Protein AF-A0A931KSZ6-F1 (afdb_monomer)

Sequence (292 aa):
MKKVFTLFIFFSLINKFSSAQSKMIMLLDGKESDLLGYSMEPSTGATKEIRLFGPLQNAILAFQSGLASAKTIPAISITTSDINTGTTTIKLLNVTVLDLKQYNSTYKNGIFEITSGGNMNTEVRCKYGNIEMANGASKTMSSSENIKGLATYEMKKNPSMKGATGRLILQLPADAEFSMNKVLASGDKKYIGHFFRGDNIGLFPGNYDVYIYGAIVSNVEIQKGMETRIKAGVLNLTDALLYRVYGPNGKTWVEMFKGPKKIGLPVGTYSISVNNGQTQDIAIKDGEETEF

Mean predicted aligned error: 14.62 Å

Secondary structure (DSSP, 8-state):
------------------SS--EEEEEETTEEEEESEEEEPPTTSS--EEEEEE--TTTHHHHHHHHHH-PPEEEEEEEEEETTTEEEEEEEEEEEEEEEEEEEEEEETTEEEE-TTSEEEEEEEEE-SEEEEEE-------TT---TT--SEEEEE-TT--SS-EEEEE---TTS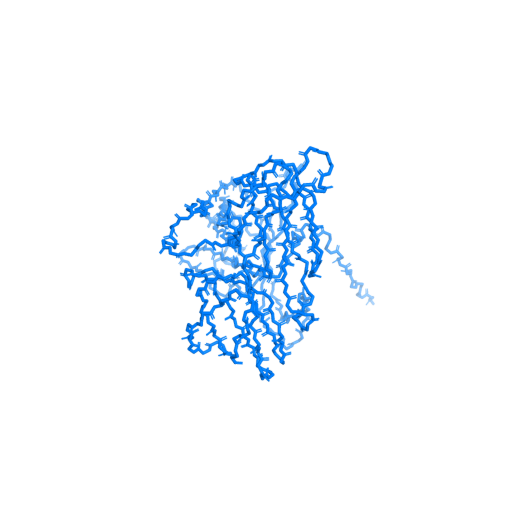PP--EEEEETTT--EEEEE-TT-EEEE-SEEEEEEETTEEEEEEEE-TTEEEEEPEEEEEE-SSSEEEEE-TTSSSEEEEEESSEEEEEESEEEEEEETT--EEEEEE-TT-EEE-

Nearest PDB structures (foldseek):
  8gra-assembly1_C  TM=7.110E-01  e=1.011E-04  Bacteroides fragilis
  8z7k-assembly2_B  TM=6.608E-01  e=2.682E-03  Burkholderia pseudomallei K96243
  8z7k-assembly1_A  TM=6.481E-01  e=3.314E-03  Burkholderia pseudomallei K96243
  3v4h-assembly1_B  TM=7.104E-01  e=1.457E-02  Yersinia pestis
  4hkh-assembly2_B  TM=5.897E-01  e=7.725E-03  Escherichia coli 042

Solvent-accessible surface area (backbone atoms only — not comparable to full-atom values): 16177 Å² total; per-residue (Å²): 135,84,84,79,81,81,79,77,79,78,86,61,88,68,68,78,81,54,94,67,80,60,51,34,40,33,40,40,95,91,32,66,23,53,38,78,46,70,51,66,56,70,80,89,52,96,58,50,38,38,36,41,33,23,50,37,74,68,42,42,65,60,50,53,50,20,45,77,67,67,39,63,43,68,55,40,38,36,37,38,36,33,96,87,70,22,36,40,35,42,34,36,27,49,28,32,45,74,47,77,47,76,48,29,30,42,80,55,96,92,42,80,42,82,40,96,85,33,52,72,30,33,43,37,35,30,37,41,72,46,78,47,78,43,72,44,73,46,71,66,70,68,76,65,83,68,74,83,83,65,80,53,51,49,77,43,82,36,90,84,58,82,76,73,34,8,33,45,36,45,64,62,67,93,78,38,53,89,42,82,22,41,36,21,39,46,93,74,65,44,78,72,50,70,48,46,78,68,40,69,47,80,37,66,57,47,49,25,29,38,32,37,67,63,38,73,48,69,65,44,68,36,43,62,36,24,37,28,36,45,34,18,12,32,42,34,33,71,50,78,51,45,37,39,38,21,32,73,78,68,71,49,75,29,51,75,47,68,34,60,43,36,38,51,36,59,44,42,48,30,31,38,22,53,75,84,52,72,71,46,79,45,68,38,41,67,78,37,78,36,82,89

Radius of gyration: 24.3 Å; Cα contacts (8 Å, |Δi|>4): 667; chains: 1; bounding box: 76×46×45 Å

pLDDT: mean 81.94, std 18.83, range [23.98, 97.81]

Structure (mmCIF, N/CA/C/O backbone):
data_AF-A0A931KSZ6-F1
#
_entry.id   AF-A0A931KSZ6-F1
#
loop_
_atom_site.group_PDB
_atom_site.id
_atom_site.type_symbol
_atom_site.label_atom_id
_atom_site.label_alt_id
_atom_site.label_comp_id
_atom_site.label_asym_id
_atom_site.label_entity_id
_atom_site.label_seq_id
_atom_site.pdbx_PDB_ins_code
_atom_site.Cartn_x
_atom_site.Cartn_y
_atom_site.Cartn_z
_atom_site.occupancy
_atom_site.B_iso_or_equiv
_atom_site.auth_seq_id
_atom_site.auth_comp_id
_atom_site.auth_asym_id
_atom_site.auth_atom_id
_atom_site.pdbx_PDB_model_num
ATOM 1 N N . MET A 1 1 ? 40.339 -30.814 -5.386 1.00 41.66 1 MET A N 1
ATOM 2 C CA . MET A 1 1 ? 39.860 -29.655 -4.596 1.00 41.66 1 MET A CA 1
ATOM 3 C C . MET A 1 1 ? 38.358 -29.503 -4.806 1.00 41.66 1 MET A C 1
ATOM 5 O O . MET A 1 1 ? 37.946 -29.147 -5.901 1.00 41.66 1 MET A O 1
ATOM 9 N N . LYS A 1 2 ? 37.531 -29.844 -3.809 1.00 30.02 2 LYS A N 1
ATOM 10 C CA . LYS A 1 2 ? 36.073 -29.645 -3.867 1.00 30.02 2 LYS A CA 1
ATOM 11 C C . LYS A 1 2 ? 35.776 -28.177 -3.539 1.00 30.02 2 LYS A C 1
ATOM 13 O O . LYS A 1 2 ? 36.034 -27.754 -2.418 1.00 30.02 2 LYS A O 1
ATOM 18 N N . LYS A 1 3 ? 35.268 -27.401 -4.504 1.00 30.00 3 LYS A N 1
ATOM 19 C CA . LYS A 1 3 ? 34.701 -26.071 -4.232 1.00 30.00 3 LYS A CA 1
ATOM 20 C C . LYS A 1 3 ? 33.376 -26.280 -3.502 1.00 30.00 3 LYS A C 1
ATOM 22 O O . LYS A 1 3 ? 32.391 -26.680 -4.113 1.00 30.00 3 LYS A O 1
ATOM 27 N N . VAL A 1 4 ? 33.381 -26.078 -2.190 1.00 23.98 4 VAL A N 1
ATOM 28 C CA . VAL A 1 4 ? 32.162 -26.035 -1.381 1.00 23.98 4 VAL A CA 1
ATOM 29 C C . VAL A 1 4 ? 31.465 -24.715 -1.703 1.00 23.98 4 VAL A C 1
ATOM 31 O O . VAL A 1 4 ? 31.967 -23.645 -1.371 1.00 23.98 4 VAL A O 1
ATOM 34 N N . PHE A 1 5 ? 30.344 -24.789 -2.418 1.00 26.62 5 PHE A N 1
ATOM 35 C CA . PHE A 1 5 ? 29.423 -23.668 -2.582 1.00 26.62 5 PHE A CA 1
ATOM 36 C C . PHE A 1 5 ? 28.654 -23.525 -1.265 1.00 26.62 5 PHE A C 1
ATOM 38 O O . PHE A 1 5 ? 27.691 -24.245 -1.012 1.00 26.62 5 PHE A O 1
ATOM 45 N N . THR A 1 6 ? 29.119 -22.639 -0.388 1.00 26.84 6 THR A N 1
ATOM 46 C CA . THR A 1 6 ? 28.372 -22.267 0.816 1.00 26.84 6 THR A CA 1
ATOM 47 C C . THR A 1 6 ? 27.186 -21.407 0.388 1.00 26.84 6 THR A C 1
ATOM 49 O O . THR A 1 6 ? 27.331 -20.217 0.114 1.00 26.84 6 THR A O 1
ATOM 52 N N . LEU A 1 7 ? 26.012 -22.030 0.293 1.00 25.45 7 LEU A N 1
ATOM 53 C CA . LEU A 1 7 ? 24.729 -21.358 0.120 1.00 25.45 7 LEU A CA 1
ATOM 54 C C . LEU A 1 7 ? 24.417 -20.589 1.413 1.00 25.45 7 LEU A C 1
ATOM 56 O O . LEU A 1 7 ? 23.977 -21.170 2.403 1.00 25.45 7 LEU A O 1
ATOM 60 N N . PHE A 1 8 ? 24.687 -19.284 1.428 1.00 30.66 8 PHE A N 1
ATOM 61 C CA . PHE A 1 8 ? 24.234 -18.412 2.508 1.00 30.66 8 PHE A CA 1
ATOM 62 C C . PHE A 1 8 ? 22.719 -18.236 2.387 1.00 30.66 8 PHE A C 1
ATOM 64 O O . PHE A 1 8 ? 22.234 -17.506 1.524 1.00 30.66 8 PHE A O 1
ATOM 71 N N . ILE A 1 9 ? 21.966 -18.908 3.258 1.00 27.08 9 ILE A N 1
ATOM 72 C CA . ILE A 1 9 ? 20.551 -18.609 3.473 1.00 27.08 9 ILE A CA 1
ATOM 73 C C . ILE A 1 9 ? 20.498 -17.244 4.166 1.00 27.08 9 ILE A C 1
ATOM 75 O O . ILE A 1 9 ? 20.777 -17.122 5.358 1.00 27.08 9 ILE A O 1
ATOM 79 N N . PHE A 1 10 ? 20.203 -16.199 3.393 1.00 33.56 10 PHE A N 1
ATOM 80 C CA . PHE A 1 10 ? 19.974 -14.844 3.886 1.00 33.56 10 PHE A CA 1
ATOM 81 C C . PHE A 1 10 ? 18.728 -14.834 4.787 1.00 33.56 10 PHE A C 1
ATOM 83 O O . PHE A 1 10 ? 17.608 -14.671 4.312 1.00 33.56 10 PHE A O 1
ATOM 90 N N . PHE A 1 11 ? 18.909 -14.947 6.104 1.00 25.98 11 PHE A N 1
ATOM 91 C CA . PHE A 1 11 ? 17.926 -14.428 7.057 1.00 25.98 11 PHE A CA 1
ATOM 92 C C . PHE A 1 11 ? 18.089 -12.909 7.111 1.00 25.98 11 PHE A C 1
ATOM 94 O O . PHE A 1 11 ? 18.722 -12.345 7.998 1.00 25.98 11 PHE A O 1
ATOM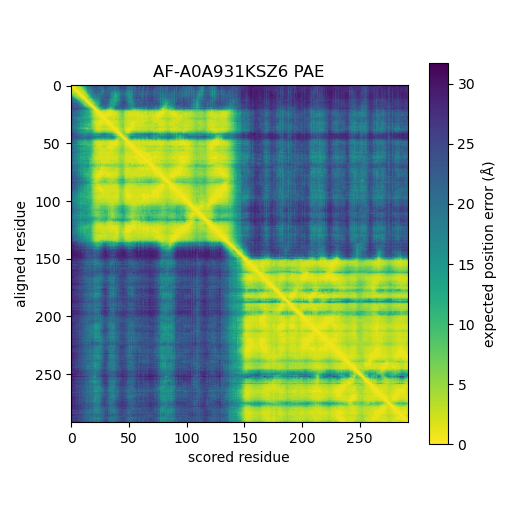 101 N N . SER A 1 12 ? 17.568 -12.242 6.090 1.00 31.34 12 SER A N 1
ATOM 102 C CA . SER A 1 12 ? 17.333 -10.807 6.149 1.00 31.34 12 SER A CA 1
ATOM 103 C C . SER A 1 12 ? 15.963 -10.585 6.780 1.00 31.34 12 SER A C 1
ATOM 105 O O . SER A 1 12 ? 15.025 -11.349 6.537 1.00 31.34 12 SER A O 1
ATOM 107 N N . LEU A 1 13 ? 15.811 -9.497 7.538 1.00 33.31 13 LEU A N 1
ATOM 108 C CA . LEU A 1 13 ? 14.542 -8.780 7.512 1.00 33.31 13 LEU A CA 1
ATOM 109 C C . LEU A 1 13 ? 14.322 -8.328 6.056 1.00 33.31 13 LEU A C 1
ATOM 111 O O . LEU A 1 13 ? 14.532 -7.170 5.711 1.00 33.31 13 LEU A O 1
ATOM 115 N N . ILE A 1 14 ? 13.909 -9.246 5.180 1.00 41.38 14 ILE A N 1
ATOM 116 C CA . ILE A 1 14 ? 13.038 -8.883 4.076 1.00 41.38 14 ILE A CA 1
ATOM 117 C C . ILE A 1 14 ? 11.774 -8.455 4.801 1.00 41.38 14 ILE A C 1
ATOM 119 O O . ILE A 1 14 ? 10.954 -9.286 5.199 1.00 41.38 14 ILE A O 1
ATOM 123 N N . ASN A 1 15 ? 11.660 -7.152 5.074 1.00 38.59 15 ASN A N 1
ATOM 124 C CA . ASN A 1 15 ? 10.357 -6.569 5.336 1.00 38.59 15 ASN A CA 1
ATOM 125 C C . ASN A 1 15 ? 9.446 -7.139 4.261 1.00 38.59 15 ASN A C 1
ATOM 127 O O . ASN A 1 15 ? 9.776 -7.037 3.080 1.00 38.59 15 ASN A O 1
ATOM 131 N N . LYS A 1 16 ? 8.399 -7.851 4.695 1.00 37.34 16 LYS A N 1
ATOM 132 C CA . LYS A 1 16 ? 7.427 -8.501 3.822 1.00 37.34 16 LYS A CA 1
ATOM 133 C C . LYS A 1 16 ? 7.138 -7.542 2.676 1.00 37.34 16 LYS A C 1
ATOM 135 O O . LYS A 1 16 ? 6.504 -6.514 2.908 1.00 37.34 16 LYS A O 1
ATOM 140 N N . PHE A 1 17 ? 7.635 -7.859 1.480 1.00 41.22 17 PHE A N 1
ATOM 141 C CA . PHE A 1 17 ? 7.227 -7.172 0.269 1.00 41.22 17 PHE A CA 1
ATOM 142 C C . PHE A 1 17 ? 5.747 -7.502 0.115 1.00 41.22 17 PHE A C 1
ATOM 144 O O . PHE A 1 17 ? 5.358 -8.558 -0.379 1.00 41.22 17 PHE A O 1
ATOM 151 N N . SER A 1 18 ? 4.922 -6.626 0.678 1.00 39.09 18 SER A N 1
ATOM 152 C CA . SER A 1 18 ? 3.537 -6.466 0.291 1.00 39.09 18 SER A CA 1
ATOM 153 C C . SER A 1 18 ? 3.521 -6.310 -1.228 1.00 39.09 18 SER A C 1
ATOM 155 O O . SER A 1 18 ? 4.410 -5.683 -1.798 1.00 39.09 18 SER A O 1
ATOM 157 N N . SER A 1 19 ? 2.523 -6.871 -1.898 1.00 44.56 19 SER A N 1
ATOM 158 C CA . SER A 1 19 ? 2.315 -6.749 -3.347 1.00 44.56 19 SER A CA 1
ATOM 159 C C . SER A 1 19 ? 2.195 -5.298 -3.851 1.00 44.56 19 SER A C 1
ATOM 161 O O . SER A 1 19 ? 2.148 -5.078 -5.059 1.00 44.56 19 SER A O 1
ATOM 163 N N . ALA A 1 20 ? 2.185 -4.302 -2.960 1.00 47.94 20 ALA A N 1
ATOM 164 C CA . ALA A 1 20 ? 2.423 -2.907 -3.297 1.00 47.94 20 ALA A CA 1
ATOM 165 C C . ALA A 1 20 ? 3.919 -2.686 -3.595 1.00 47.94 20 ALA A C 1
ATOM 167 O O . ALA A 1 20 ? 4.748 -2.725 -2.690 1.00 47.94 20 ALA A O 1
ATOM 168 N N . GLN A 1 21 ? 4.271 -2.467 -4.868 1.00 54.53 21 GLN A N 1
ATOM 169 C CA . GLN A 1 21 ? 5.656 -2.244 -5.302 1.00 54.53 21 GLN A CA 1
ATOM 170 C C . GLN A 1 21 ? 6.286 -1.044 -4.580 1.00 54.53 21 GLN A C 1
ATOM 172 O O . GLN A 1 21 ? 6.075 0.107 -4.963 1.00 54.53 21 GLN A O 1
ATOM 177 N N . SER A 1 22 ? 7.101 -1.307 -3.561 1.00 69.50 22 SER A N 1
ATOM 178 C CA . SER A 1 22 ? 7.978 -0.291 -2.991 1.00 69.50 22 SER A CA 1
ATOM 179 C C . SER A 1 22 ? 9.086 0.021 -4.005 1.00 69.50 22 SER A C 1
ATOM 181 O O . SER A 1 22 ? 9.864 -0.866 -4.362 1.00 69.50 22 SER A O 1
ATOM 183 N N . LYS A 1 23 ? 9.175 1.267 -4.490 1.00 85.25 23 LYS A N 1
ATOM 184 C CA . LYS A 1 23 ? 10.310 1.704 -5.324 1.00 85.25 23 LYS A CA 1
ATOM 185 C C . LYS A 1 23 ? 11.457 2.113 -4.406 1.00 85.25 23 LYS A C 1
ATOM 187 O O . LYS A 1 23 ? 11.247 2.897 -3.479 1.00 85.25 23 LYS A O 1
ATOM 192 N N . MET A 1 24 ? 12.661 1.611 -4.667 1.00 89.62 24 MET A N 1
ATOM 193 C CA . MET A 1 24 ? 13.873 2.029 -3.965 1.00 89.62 24 MET A CA 1
ATOM 194 C C . MET A 1 24 ? 14.837 2.683 -4.946 1.00 89.62 24 MET A C 1
ATOM 196 O O . MET A 1 24 ? 15.187 2.091 -5.964 1.00 89.62 24 MET A O 1
ATOM 200 N N . ILE A 1 25 ? 15.249 3.908 -4.637 1.00 92.38 25 ILE A N 1
ATOM 201 C CA . ILE A 1 25 ? 16.171 4.697 -5.455 1.00 92.38 25 ILE A CA 1
ATOM 202 C C . ILE A 1 25 ? 17.376 5.046 -4.597 1.00 92.38 25 ILE A C 1
ATOM 204 O O . ILE A 1 25 ? 17.231 5.477 -3.454 1.00 92.38 25 ILE A O 1
ATOM 208 N N . MET A 1 26 ? 18.566 4.879 -5.154 1.00 95.44 26 MET A N 1
ATOM 209 C CA . MET A 1 26 ? 19.804 5.379 -4.584 1.00 95.44 26 MET A CA 1
ATOM 210 C C . MET A 1 26 ? 20.267 6.614 -5.351 1.00 95.44 26 MET A C 1
ATOM 212 O O . MET A 1 26 ? 20.336 6.583 -6.576 1.00 95.44 26 MET A O 1
ATOM 216 N N . LEU A 1 27 ? 20.649 7.663 -4.630 1.00 94.69 27 LEU A N 1
ATOM 217 C CA . LEU A 1 27 ? 21.295 8.856 -5.158 1.00 94.69 27 LEU A CA 1
ATOM 218 C C . LEU A 1 27 ? 22.744 8.918 -4.657 1.00 94.69 27 LEU A C 1
ATOM 220 O O . LEU A 1 27 ? 22.994 8.954 -3.446 1.00 94.69 27 LEU A O 1
ATOM 224 N N . LEU A 1 28 ? 23.687 8.954 -5.598 1.00 94.50 28 LEU A N 1
ATOM 225 C CA . LEU A 1 28 ? 25.122 9.100 -5.350 1.00 94.50 28 LEU A CA 1
ATOM 226 C C . LEU A 1 28 ? 25.703 10.119 -6.333 1.00 94.50 28 LEU A C 1
ATOM 228 O O . LEU A 1 28 ? 25.585 9.939 -7.541 1.00 94.50 28 LEU A O 1
ATOM 232 N N . ASP A 1 29 ? 26.307 11.194 -5.820 1.00 92.12 29 ASP A N 1
ATOM 233 C CA . ASP A 1 29 ? 26.900 12.279 -6.620 1.00 92.12 29 ASP A CA 1
ATOM 234 C C . ASP A 1 29 ? 25.948 12.830 -7.701 1.00 92.12 29 ASP A C 1
ATOM 236 O O . ASP A 1 29 ? 26.329 13.074 -8.845 1.00 92.12 29 ASP A O 1
ATOM 240 N N . GLY A 1 30 ? 24.667 12.978 -7.343 1.00 89.56 30 GLY A N 1
ATOM 241 C CA . GLY A 1 30 ? 23.619 13.453 -8.252 1.00 89.56 30 GLY A CA 1
ATOM 242 C C . GLY A 1 30 ? 23.132 12.420 -9.275 1.00 89.56 30 GLY A C 1
ATOM 243 O O . GLY A 1 30 ? 22.280 12.745 -10.096 1.00 89.56 30 GLY A O 1
ATOM 244 N N . LYS A 1 31 ? 23.640 11.182 -9.239 1.00 90.56 31 LYS A N 1
ATOM 245 C CA . LYS A 1 31 ? 23.226 10.094 -10.132 1.00 90.56 31 LYS A CA 1
ATOM 246 C C . LYS A 1 31 ? 22.269 9.144 -9.427 1.00 90.56 31 LYS A C 1
ATOM 248 O O . LYS A 1 31 ? 22.593 8.598 -8.372 1.00 90.56 31 LYS A O 1
ATOM 253 N N . GLU A 1 32 ? 21.112 8.924 -10.039 1.00 94.19 32 GLU A N 1
ATOM 254 C CA . GLU A 1 32 ? 20.113 7.972 -9.556 1.00 94.19 32 GLU A CA 1
ATOM 255 C C . GLU A 1 32 ? 20.401 6.556 -10.066 1.00 94.19 32 GLU A C 1
ATOM 257 O O . GLU A 1 32 ? 20.789 6.358 -11.219 1.00 94.19 32 GLU A O 1
ATOM 262 N N . SER A 1 33 ? 20.220 5.555 -9.210 1.00 92.44 33 SER A N 1
ATOM 263 C CA . SER A 1 33 ? 20.225 4.132 -9.567 1.00 92.44 33 SER A CA 1
ATOM 264 C C . SER A 1 33 ? 19.066 3.427 -8.875 1.00 92.44 33 SER A C 1
ATOM 266 O O . SER A 1 33 ? 18.798 3.693 -7.701 1.00 92.44 33 SER A O 1
ATOM 268 N N . ASP A 1 34 ? 18.404 2.510 -9.574 1.00 90.12 34 ASP A N 1
ATOM 269 C CA . ASP A 1 34 ? 17.383 1.677 -8.947 1.00 90.12 34 ASP A CA 1
ATOM 270 C C . ASP A 1 34 ? 18.040 0.669 -7.991 1.00 90.12 34 ASP A C 1
ATOM 272 O O . ASP A 1 34 ? 19.102 0.099 -8.266 1.00 90.12 34 ASP A O 1
ATOM 276 N N . LEU A 1 35 ? 17.385 0.434 -6.856 1.00 90.94 35 LEU A N 1
ATOM 277 C CA . LEU A 1 35 ? 17.750 -0.605 -5.902 1.00 90.94 35 LEU A CA 1
ATOM 278 C C . LEU A 1 35 ? 16.692 -1.703 -5.903 1.00 90.94 35 LEU A C 1
ATOM 280 O O . LEU A 1 35 ? 15.491 -1.446 -5.847 1.00 90.94 35 LEU A O 1
ATOM 284 N N . LEU A 1 36 ? 17.160 -2.945 -5.894 1.00 86.06 36 LEU A N 1
ATOM 285 C CA . LEU A 1 36 ? 16.333 -4.116 -5.613 1.00 86.06 36 LEU A CA 1
ATOM 286 C C . LEU A 1 36 ? 16.204 -4.346 -4.105 1.00 86.06 36 LEU A C 1
ATOM 288 O O . LEU A 1 36 ? 15.209 -4.901 -3.646 1.00 86.06 36 LEU A O 1
ATOM 292 N N . GLY A 1 37 ? 17.192 -3.900 -3.325 1.00 87.06 37 GLY A N 1
ATOM 293 C CA . GLY A 1 37 ? 17.142 -3.963 -1.873 1.00 87.06 37 GLY A CA 1
ATOM 294 C C . GLY A 1 37 ? 18.422 -3.511 -1.195 1.00 87.06 37 GLY A C 1
ATOM 295 O O . GLY A 1 37 ? 19.428 -3.194 -1.833 1.00 87.06 37 GLY A O 1
ATOM 296 N N . TYR A 1 38 ? 18.373 -3.506 0.131 1.00 90.38 38 TYR A N 1
ATOM 297 C CA . TYR A 1 38 ? 19.535 -3.326 0.983 1.00 90.38 38 TYR A CA 1
ATOM 298 C C . TYR A 1 38 ? 19.397 -4.176 2.249 1.00 90.38 38 TYR A C 1
ATOM 300 O O . TYR A 1 38 ? 18.292 -4.518 2.667 1.00 90.38 38 TYR A O 1
ATOM 308 N N . SER A 1 39 ? 20.521 -4.500 2.882 1.00 88.12 39 SER A N 1
ATOM 309 C CA . SER A 1 39 ? 20.548 -5.129 4.205 1.00 88.12 39 SER A CA 1
ATOM 310 C C . SER A 1 39 ? 21.552 -4.409 5.091 1.00 88.12 39 SER A C 1
ATOM 312 O O . SER A 1 39 ? 22.701 -4.240 4.685 1.00 88.12 39 SER A O 1
ATOM 314 N N . MET A 1 40 ? 21.141 -4.009 6.290 1.00 86.44 40 MET A N 1
ATOM 315 C CA . MET A 1 40 ? 22.029 -3.426 7.299 1.00 86.44 40 MET A CA 1
ATOM 316 C C . MET A 1 40 ? 22.324 -4.466 8.377 1.00 86.44 40 MET A C 1
ATOM 318 O O . MET A 1 40 ? 21.427 -5.226 8.751 1.00 86.44 40 MET A O 1
ATOM 322 N N . GLU A 1 41 ? 23.556 -4.503 8.883 1.00 83.88 41 GLU A N 1
ATOM 323 C CA . GLU A 1 41 ? 23.846 -5.293 10.082 1.00 83.88 41 GLU A CA 1
ATOM 324 C C . GLU A 1 41 ? 23.136 -4.673 11.304 1.00 83.88 41 GLU A C 1
ATOM 326 O O . GLU A 1 41 ? 23.083 -3.443 11.421 1.00 83.88 41 GLU A O 1
ATOM 331 N N . PRO A 1 42 ? 22.563 -5.484 12.217 1.00 66.12 42 PRO A N 1
ATOM 332 C CA . PRO A 1 42 ? 21.935 -4.975 13.431 1.00 66.12 42 PRO A CA 1
ATOM 333 C C . PRO A 1 42 ? 22.927 -4.139 14.245 1.00 66.12 42 PRO A C 1
ATOM 335 O O . PRO A 1 42 ? 24.041 -4.573 14.532 1.00 66.12 42 PRO A O 1
ATOM 338 N N . SER A 1 43 ? 22.500 -2.950 14.665 1.00 57.53 43 SER A N 1
ATOM 339 C CA . SER A 1 43 ? 23.321 -1.926 15.328 1.00 57.53 43 SER A CA 1
ATOM 340 C C . SER A 1 43 ? 23.837 -2.297 16.728 1.00 57.53 43 SER A C 1
ATOM 342 O O . SER A 1 43 ? 24.287 -1.423 17.465 1.00 57.53 43 SER A O 1
ATOM 344 N N . THR A 1 44 ? 23.748 -3.564 17.134 1.00 59.31 44 THR A N 1
ATOM 345 C CA . THR A 1 44 ? 24.265 -4.064 18.415 1.00 59.31 44 THR A CA 1
ATOM 346 C C . THR A 1 44 ? 25.776 -4.320 18.385 1.00 59.31 44 THR A C 1
ATOM 348 O O . THR A 1 44 ? 26.352 -4.633 19.423 1.00 59.31 44 THR A O 1
ATOM 351 N N . GLY A 1 45 ? 26.427 -4.195 17.220 1.00 55.34 45 GLY A N 1
ATOM 352 C CA . GLY A 1 45 ? 27.875 -4.339 17.043 1.00 55.34 45 GLY A CA 1
ATOM 353 C C . GLY A 1 45 ? 28.588 -3.038 16.648 1.00 55.34 45 GLY A C 1
ATOM 354 O O . GLY A 1 45 ? 27.980 -2.083 16.174 1.00 55.34 45 GLY A O 1
ATOM 355 N N . ALA A 1 46 ? 29.917 -3.016 16.807 1.00 57.06 46 ALA A N 1
ATOM 356 C CA . ALA A 1 46 ? 30.787 -1.909 16.385 1.00 57.06 46 ALA A CA 1
ATOM 357 C C . ALA A 1 46 ? 30.869 -1.727 14.849 1.00 57.06 46 ALA A C 1
ATOM 359 O O . ALA A 1 46 ? 31.455 -0.752 14.365 1.00 57.06 46 ALA A O 1
ATOM 360 N N . THR A 1 47 ? 30.307 -2.655 14.068 1.00 63.94 47 THR A N 1
ATOM 361 C CA . THR A 1 47 ? 30.339 -2.652 12.603 1.00 63.94 47 THR A CA 1
ATOM 362 C C . THR A 1 47 ? 29.082 -1.997 12.030 1.00 63.94 47 THR A C 1
ATOM 364 O O . THR A 1 47 ? 27.992 -2.553 12.015 1.00 63.94 47 THR A O 1
ATOM 367 N N . LYS A 1 48 ? 29.240 -0.760 11.549 1.00 88.06 48 LYS A N 1
ATOM 368 C CA . LYS A 1 48 ? 28.220 -0.027 10.788 1.00 88.06 48 LYS A CA 1
ATOM 369 C C . LYS A 1 48 ? 28.318 -0.411 9.316 1.00 88.06 48 LYS A C 1
ATOM 371 O O . LYS A 1 48 ? 28.998 0.276 8.551 1.00 88.06 48 LYS A O 1
ATOM 376 N N . GLU A 1 49 ? 27.703 -1.528 8.942 1.00 93.06 49 GLU A N 1
ATOM 377 C CA . GLU A 1 49 ? 27.763 -2.059 7.579 1.00 93.06 49 GLU A CA 1
ATOM 378 C C . GLU A 1 49 ? 26.399 -2.136 6.895 1.00 93.06 49 GLU A C 1
ATOM 380 O O . GLU A 1 49 ? 25.371 -2.428 7.510 1.00 93.06 49 GLU A O 1
ATOM 385 N N . ILE A 1 50 ? 26.412 -1.892 5.586 1.00 93.06 50 ILE A N 1
ATOM 386 C CA . ILE A 1 50 ? 25.258 -2.034 4.705 1.00 93.06 50 ILE A CA 1
ATOM 387 C C . ILE A 1 50 ? 25.669 -2.740 3.418 1.00 93.06 50 ILE A C 1
ATOM 389 O O . ILE A 1 50 ? 26.767 -2.541 2.896 1.00 93.06 50 ILE A O 1
ATOM 393 N N . ARG A 1 51 ? 24.764 -3.558 2.893 1.00 94.00 51 ARG A N 1
ATOM 394 C CA . ARG A 1 51 ? 24.850 -4.126 1.551 1.00 94.00 51 ARG A CA 1
ATOM 395 C C . ARG A 1 51 ? 23.752 -3.539 0.688 1.00 94.00 51 ARG A C 1
ATOM 397 O O . ARG A 1 51 ? 22.605 -3.494 1.129 1.00 94.00 51 ARG A O 1
ATOM 404 N N . LEU A 1 52 ? 24.110 -3.101 -0.509 1.00 92.50 52 LEU A N 1
ATOM 405 C CA . LEU A 1 52 ? 23.212 -2.535 -1.511 1.00 92.50 52 LEU A CA 1
ATOM 406 C C . LEU A 1 52 ? 23.138 -3.488 -2.696 1.00 92.50 52 LEU A C 1
ATOM 408 O O . LEU A 1 52 ? 24.176 -3.981 -3.139 1.00 92.50 52 LEU A O 1
ATOM 412 N N . PHE A 1 53 ? 21.935 -3.722 -3.213 1.00 91.12 53 PHE A N 1
ATOM 413 C CA . PHE A 1 53 ? 21.692 -4.660 -4.302 1.00 91.12 53 PHE A CA 1
ATOM 414 C C . PHE A 1 53 ? 20.863 -3.993 -5.389 1.00 91.12 53 PHE A C 1
ATOM 416 O O . PHE A 1 53 ? 19.781 -3.472 -5.111 1.00 91.12 53 PHE A O 1
ATOM 423 N N . GLY A 1 54 ? 21.327 -4.054 -6.635 1.00 89.94 54 GLY A N 1
ATOM 424 C CA . GLY A 1 54 ? 20.505 -3.665 -7.775 1.00 89.94 54 GLY A CA 1
ATOM 425 C C . GLY A 1 54 ? 21.275 -3.332 -9.048 1.00 89.94 54 GLY A C 1
ATOM 426 O O . GLY A 1 54 ? 22.497 -3.521 -9.117 1.00 89.94 54 GLY A O 1
ATOM 427 N N . PRO A 1 55 ? 20.560 -2.825 -10.062 1.00 87.69 55 PRO A N 1
ATOM 428 C CA . PRO A 1 55 ? 21.144 -2.291 -11.283 1.00 87.69 55 PRO A CA 1
ATOM 429 C C . PRO A 1 55 ? 21.789 -0.925 -10.980 1.00 87.69 55 PRO A C 1
ATOM 431 O O . PRO A 1 55 ? 21.210 0.143 -11.153 1.00 87.69 55 PRO A O 1
ATOM 434 N N . LEU A 1 56 ? 23.023 -0.971 -10.472 1.00 90.06 56 LEU A N 1
ATOM 435 C CA . LEU A 1 56 ? 23.782 0.199 -10.019 1.00 90.06 56 LEU A CA 1
ATOM 436 C C . LEU A 1 56 ? 24.637 0.835 -11.129 1.00 90.06 56 LEU A C 1
ATOM 438 O O . LEU A 1 56 ? 25.711 1.366 -10.845 1.00 90.06 56 LEU A O 1
ATOM 442 N N . GLN A 1 57 ? 24.223 0.763 -12.400 1.00 88.00 57 GLN A N 1
ATOM 443 C CA . GLN A 1 57 ? 25.084 1.151 -13.530 1.00 88.00 57 GLN A CA 1
ATOM 444 C C . GLN A 1 57 ? 25.499 2.626 -13.470 1.00 88.00 57 GLN A C 1
ATOM 446 O O . GLN A 1 57 ? 26.644 2.954 -13.768 1.00 88.00 57 GLN A O 1
ATOM 451 N N . ASN A 1 58 ? 24.614 3.513 -13.012 1.00 89.56 58 ASN A N 1
ATOM 452 C CA . ASN A 1 58 ? 24.921 4.943 -12.929 1.00 89.56 58 ASN A CA 1
ATOM 453 C C . ASN A 1 58 ? 25.889 5.276 -11.779 1.00 89.56 58 ASN A C 1
ATOM 455 O O . ASN A 1 58 ? 26.617 6.268 -11.849 1.00 89.56 58 ASN A O 1
ATOM 459 N N . ALA A 1 59 ? 25.931 4.434 -10.745 1.00 92.44 59 ALA A N 1
ATOM 460 C CA . ALA A 1 59 ? 26.761 4.603 -9.555 1.00 92.44 59 ALA A CA 1
ATOM 461 C C . ALA A 1 59 ? 28.041 3.744 -9.555 1.00 92.44 59 ALA A C 1
ATOM 463 O O . ALA A 1 59 ? 28.913 3.939 -8.707 1.00 92.44 59 ALA A O 1
ATOM 464 N N . ILE A 1 60 ? 28.185 2.806 -10.500 1.00 93.62 60 ILE A N 1
ATOM 465 C CA . ILE A 1 60 ? 29.229 1.772 -10.455 1.00 93.62 60 ILE A CA 1
ATOM 466 C C . ILE A 1 60 ? 30.647 2.349 -10.433 1.00 93.62 60 ILE A C 1
ATOM 468 O O . ILE A 1 60 ? 31.479 1.900 -9.649 1.00 93.62 60 ILE A O 1
ATOM 472 N N . LEU A 1 61 ? 30.907 3.388 -11.232 1.00 93.62 61 LEU A N 1
ATOM 473 C CA . LEU A 1 61 ? 32.223 4.024 -11.321 1.00 93.62 61 LEU A CA 1
ATOM 474 C C . LEU A 1 61 ? 32.624 4.691 -10.000 1.00 93.62 61 LEU A C 1
ATOM 476 O O . LEU A 1 61 ? 33.787 4.628 -9.606 1.00 93.62 61 LEU A O 1
ATOM 480 N N . ALA A 1 62 ? 31.665 5.294 -9.291 1.00 93.94 62 ALA A N 1
ATOM 481 C CA . ALA A 1 62 ? 31.920 5.911 -7.993 1.00 93.94 62 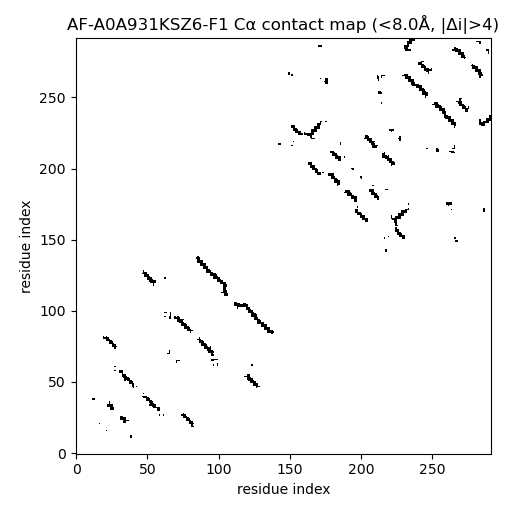ALA A CA 1
ATOM 482 C C . ALA A 1 62 ? 32.277 4.848 -6.943 1.00 93.94 62 ALA A C 1
ATOM 484 O O . ALA A 1 62 ? 33.237 5.023 -6.191 1.00 93.94 62 ALA A O 1
ATOM 485 N N . PHE A 1 63 ? 31.583 3.704 -6.945 1.00 95.94 63 PHE A N 1
ATOM 486 C CA . PHE A 1 63 ? 31.919 2.596 -6.051 1.00 95.94 63 PHE A CA 1
ATOM 487 C C . PHE A 1 63 ? 33.263 1.941 -6.379 1.00 95.94 63 PHE A C 1
ATOM 489 O O . PHE A 1 63 ? 34.045 1.687 -5.466 1.00 95.94 63 PHE A O 1
ATOM 496 N N . GLN A 1 64 ? 33.564 1.711 -7.659 1.00 95.69 64 GLN A N 1
ATOM 497 C CA . GLN A 1 64 ? 34.864 1.187 -8.093 1.00 95.69 64 GLN A CA 1
ATOM 498 C C . GLN A 1 64 ? 36.004 2.131 -7.699 1.00 95.69 64 GLN A C 1
ATOM 500 O O . GLN A 1 64 ? 37.014 1.685 -7.157 1.00 95.69 64 GLN A O 1
ATOM 505 N N . SER A 1 65 ? 35.819 3.440 -7.899 1.00 94.44 65 SER A N 1
ATOM 506 C CA . SER A 1 65 ? 36.781 4.456 -7.467 1.00 94.44 65 SER A CA 1
ATOM 507 C C . SER A 1 65 ? 36.955 4.459 -5.947 1.00 94.44 65 SER A C 1
ATOM 509 O O . SER A 1 65 ? 38.087 4.519 -5.466 1.00 94.44 65 SER A O 1
ATOM 511 N N . GLY A 1 66 ? 35.861 4.393 -5.181 1.00 94.00 66 GLY A N 1
ATOM 512 C CA . GLY A 1 66 ? 35.901 4.337 -3.717 1.00 94.00 66 GLY A CA 1
ATOM 513 C C . GLY A 1 66 ? 36.630 3.095 -3.198 1.00 94.00 66 GLY A C 1
ATOM 514 O O . GLY A 1 66 ? 37.454 3.206 -2.293 1.00 94.00 66 GLY A O 1
ATOM 515 N N . LEU A 1 67 ? 36.398 1.938 -3.825 1.00 95.69 67 LEU A N 1
ATOM 516 C CA . LEU A 1 67 ? 37.071 0.683 -3.490 1.00 95.69 67 LEU A CA 1
ATOM 517 C C . LEU A 1 67 ? 38.573 0.736 -3.810 1.00 95.69 67 LEU A C 1
ATOM 519 O O . LEU A 1 67 ? 39.390 0.386 -2.965 1.00 95.69 67 LEU A O 1
ATOM 523 N N . ALA A 1 68 ? 38.944 1.208 -5.004 1.00 95.38 68 ALA A N 1
ATOM 524 C CA . ALA A 1 68 ? 40.338 1.240 -5.451 1.00 95.38 68 ALA A CA 1
ATOM 525 C C . ALA A 1 68 ? 41.203 2.246 -4.674 1.00 95.38 68 ALA A C 1
ATOM 527 O O . ALA A 1 68 ? 42.386 2.007 -4.453 1.00 95.38 68 ALA A O 1
ATOM 528 N N . SER A 1 69 ? 40.621 3.378 -4.269 1.00 92.75 69 SER A N 1
ATOM 529 C CA . SER A 1 69 ? 41.347 4.454 -3.579 1.00 92.75 69 SER A CA 1
ATOM 530 C C . SER A 1 69 ? 41.238 4.407 -2.054 1.00 92.75 69 SER A C 1
ATOM 532 O O . SER A 1 69 ? 41.854 5.234 -1.385 1.00 92.75 69 SER A O 1
ATOM 534 N N . ALA A 1 70 ? 40.411 3.508 -1.504 1.00 91.25 70 ALA A N 1
ATOM 535 C CA . ALA A 1 70 ? 39.971 3.528 -0.105 1.00 91.25 70 ALA A CA 1
ATOM 536 C C . ALA A 1 70 ? 39.411 4.896 0.354 1.00 91.25 70 ALA A C 1
ATOM 538 O O . ALA A 1 70 ? 39.317 5.176 1.553 1.00 91.25 70 ALA A O 1
ATOM 539 N N . LYS A 1 71 ? 39.032 5.766 -0.592 1.00 93.00 71 LYS A N 1
ATOM 540 C CA . LYS A 1 71 ? 38.486 7.090 -0.311 1.00 93.00 71 LYS A CA 1
ATOM 541 C C . LYS A 1 71 ? 37.054 6.952 0.183 1.00 93.00 71 LYS A C 1
ATOM 543 O O . LYS A 1 71 ? 36.258 6.184 -0.356 1.00 93.00 71 LYS A O 1
ATOM 548 N N . THR A 1 72 ? 36.715 7.744 1.191 1.00 95.19 72 THR A N 1
ATOM 549 C CA . THR A 1 72 ? 35.341 7.848 1.670 1.00 95.19 72 THR A CA 1
ATOM 550 C C . THR A 1 72 ? 34.468 8.569 0.644 1.00 95.19 72 THR A C 1
ATOM 552 O O . THR A 1 72 ? 34.799 9.647 0.147 1.00 95.19 72 THR A O 1
ATOM 555 N N . ILE A 1 73 ? 33.323 7.969 0.340 1.00 95.69 73 ILE A N 1
ATOM 556 C CA . ILE A 1 73 ? 32.217 8.606 -0.364 1.00 95.69 73 ILE A CA 1
ATOM 557 C C . ILE A 1 73 ? 31.495 9.497 0.658 1.00 95.69 73 ILE A C 1
ATOM 559 O O . ILE A 1 73 ? 31.074 8.987 1.704 1.00 95.69 73 ILE A O 1
ATOM 563 N N . PRO A 1 74 ? 31.347 10.812 0.408 1.00 95.75 74 PRO A N 1
ATOM 564 C CA . PRO A 1 74 ? 30.806 11.731 1.407 1.00 95.75 74 PRO A CA 1
ATOM 565 C C . PRO A 1 74 ? 29.403 11.347 1.874 1.00 95.75 74 PRO A C 1
ATOM 567 O O . PRO A 1 74 ? 29.144 11.325 3.079 1.00 95.75 74 PRO A O 1
ATOM 570 N N . ALA A 1 75 ? 28.517 11.010 0.931 1.00 96.19 75 ALA A N 1
ATOM 571 C CA . ALA A 1 75 ? 27.157 10.602 1.234 1.00 96.19 75 ALA A CA 1
ATOM 572 C C . ALA A 1 75 ? 26.560 9.664 0.176 1.00 96.19 75 ALA A C 1
ATOM 574 O O . ALA A 1 75 ? 26.823 9.810 -1.015 1.00 96.19 75 ALA A O 1
ATOM 575 N N . ILE A 1 76 ? 25.691 8.757 0.622 1.00 95.81 76 ILE A N 1
ATOM 576 C CA . ILE A 1 76 ? 24.771 7.981 -0.221 1.00 95.81 76 ILE A CA 1
ATOM 577 C C . ILE A 1 76 ? 23.370 8.193 0.341 1.00 95.81 76 ILE A C 1
ATOM 579 O O . ILE A 1 76 ? 23.175 8.033 1.545 1.00 95.81 76 ILE A O 1
ATOM 583 N N . SER A 1 77 ? 22.401 8.538 -0.505 1.00 94.88 77 SER A N 1
ATOM 584 C CA . SER A 1 77 ? 20.995 8.628 -0.090 1.00 94.88 77 SER A CA 1
ATOM 585 C C . SER A 1 77 ? 20.196 7.493 -0.711 1.00 94.88 77 SER A C 1
ATOM 587 O O . SER A 1 77 ? 20.305 7.246 -1.905 1.00 94.88 77 SER A O 1
ATOM 589 N N . ILE A 1 78 ? 19.402 6.803 0.095 1.00 94.12 78 ILE A N 1
ATOM 590 C CA . ILE A 1 78 ? 18.516 5.720 -0.319 1.00 94.12 78 ILE A CA 1
ATOM 591 C C . ILE A 1 78 ? 17.105 6.156 0.030 1.00 94.12 78 ILE A C 1
ATOM 593 O O . ILE A 1 78 ? 16.790 6.327 1.204 1.00 94.12 78 ILE A O 1
ATOM 597 N N . THR A 1 79 ? 16.257 6.323 -0.972 1.00 91.81 79 THR A N 1
ATOM 598 C CA . THR A 1 79 ? 14.849 6.647 -0.776 1.00 91.81 79 THR A CA 1
ATOM 599 C C . THR A 1 79 ? 14.016 5.417 -1.076 1.00 91.81 79 THR A C 1
ATOM 601 O O . THR A 1 79 ? 13.990 4.925 -2.205 1.00 91.81 79 THR A O 1
ATOM 604 N N . THR A 1 80 ? 13.322 4.925 -0.057 1.00 88.50 80 THR A N 1
ATOM 605 C CA . THR A 1 80 ? 12.265 3.931 -0.204 1.00 88.50 80 THR A CA 1
ATOM 606 C C . THR A 1 80 ? 10.935 4.667 -0.287 1.00 88.50 80 THR A C 1
ATOM 608 O O . THR A 1 80 ? 10.673 5.598 0.473 1.00 88.50 80 THR A O 1
ATOM 611 N N . SER A 1 81 ? 10.105 4.299 -1.255 1.00 82.94 81 SER A N 1
ATOM 612 C CA . SER A 1 81 ? 8.757 4.841 -1.408 1.00 82.94 81 SER A CA 1
ATOM 613 C C . SER A 1 81 ? 7.769 3.700 -1.287 1.00 82.94 81 SER A C 1
ATOM 615 O O . SER A 1 81 ? 7.778 2.795 -2.120 1.00 82.94 81 SER A O 1
ATOM 617 N N . ASP A 1 82 ? 6.927 3.751 -0.264 1.00 79.50 82 ASP A N 1
ATOM 618 C CA . ASP A 1 82 ? 5.803 2.841 -0.087 1.00 79.50 82 ASP A CA 1
ATOM 619 C C . ASP A 1 82 ? 4.506 3.648 -0.109 1.00 79.50 82 ASP A C 1
ATOM 621 O O . ASP A 1 82 ? 4.403 4.727 0.480 1.00 79.50 82 ASP A O 1
ATOM 625 N N . ILE A 1 83 ? 3.499 3.123 -0.797 1.00 60.91 83 ILE A N 1
ATOM 626 C CA . ILE A 1 83 ? 2.220 3.816 -0.966 1.00 60.91 83 ILE A CA 1
ATOM 627 C C . ILE A 1 83 ? 1.494 4.061 0.367 1.00 60.91 83 ILE A C 1
ATOM 629 O O . ILE A 1 83 ? 0.752 5.032 0.494 1.00 60.91 83 ILE A O 1
ATOM 633 N N . ASN A 1 84 ? 1.729 3.217 1.372 1.00 65.38 84 ASN A N 1
ATOM 634 C CA . ASN A 1 84 ? 1.048 3.259 2.663 1.00 65.38 84 ASN A CA 1
ATOM 635 C C . ASN A 1 84 ? 1.843 4.029 3.717 1.00 65.38 84 ASN A C 1
ATOM 637 O O . ASN A 1 84 ? 1.244 4.692 4.573 1.00 65.38 84 ASN A O 1
ATOM 641 N N . THR A 1 85 ? 3.176 3.916 3.685 1.00 70.25 85 THR A N 1
ATOM 642 C CA . THR A 1 85 ? 4.051 4.521 4.703 1.00 70.25 85 THR A CA 1
ATOM 643 C C . THR A 1 85 ? 4.698 5.829 4.248 1.00 70.25 85 THR A C 1
ATOM 645 O O . THR A 1 85 ? 5.224 6.558 5.085 1.00 70.25 85 THR A O 1
ATOM 648 N N . GLY A 1 86 ? 4.588 6.186 2.965 1.00 81.81 86 GLY A N 1
ATOM 649 C CA . GLY A 1 86 ? 5.214 7.372 2.388 1.00 81.81 86 GLY A CA 1
ATOM 650 C C . GLY A 1 86 ? 6.658 7.113 1.968 1.00 81.81 86 GLY A C 1
ATOM 651 O O . GLY A 1 86 ? 7.041 5.989 1.645 1.00 81.81 86 GLY A O 1
ATOM 652 N N . THR A 1 87 ? 7.462 8.174 1.941 1.00 86.12 87 THR A N 1
ATOM 653 C CA . THR A 1 87 ? 8.875 8.087 1.562 1.00 86.12 87 THR A CA 1
ATOM 654 C C . THR A 1 87 ? 9.767 8.080 2.796 1.00 86.12 87 THR A C 1
ATOM 656 O O . THR A 1 87 ? 9.695 9.010 3.602 1.00 86.12 87 THR A O 1
ATOM 659 N N . THR A 1 88 ? 10.664 7.109 2.908 1.00 87.75 88 THR A N 1
ATOM 660 C CA . THR A 1 88 ? 11.746 7.124 3.896 1.00 87.75 88 THR A CA 1
ATOM 661 C C . THR A 1 88 ? 13.069 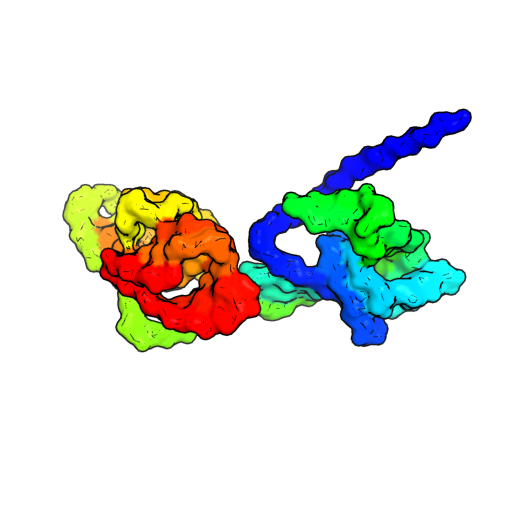7.307 3.170 1.00 87.75 88 THR A C 1
ATOM 663 O O . THR A 1 88 ? 13.400 6.547 2.264 1.00 87.75 88 THR A O 1
ATOM 666 N N . THR A 1 89 ? 13.840 8.308 3.581 1.00 92.25 89 THR A N 1
ATOM 667 C CA . THR A 1 89 ? 15.191 8.550 3.079 1.00 92.25 89 THR A CA 1
ATOM 668 C C . THR A 1 89 ? 16.206 8.171 4.149 1.00 92.25 89 THR A C 1
ATOM 670 O O . THR A 1 89 ? 16.221 8.735 5.243 1.00 92.25 89 THR A O 1
ATOM 673 N N . ILE A 1 90 ? 17.072 7.221 3.813 1.00 92.44 90 ILE A N 1
ATOM 674 C CA . ILE A 1 90 ? 18.235 6.815 4.594 1.00 92.44 90 ILE A CA 1
ATOM 675 C C . ILE A 1 90 ? 19.458 7.455 3.954 1.00 92.44 90 ILE A C 1
ATOM 677 O O . ILE A 1 90 ? 19.798 7.149 2.813 1.00 92.44 90 ILE A O 1
ATOM 681 N N . LYS A 1 91 ? 20.142 8.326 4.686 1.00 95.12 91 LYS A N 1
ATOM 682 C CA . LYS A 1 91 ? 21.372 8.964 4.235 1.00 95.12 91 LYS A CA 1
ATOM 683 C C . LYS A 1 91 ? 22.551 8.425 5.031 1.00 95.12 91 LYS A C 1
ATOM 685 O O . LYS A 1 91 ? 22.629 8.575 6.247 1.00 95.12 91 LYS A O 1
ATOM 690 N N . LEU A 1 92 ? 23.465 7.774 4.330 1.00 94.94 92 LEU A N 1
ATOM 691 C CA . LEU A 1 92 ? 24.707 7.235 4.868 1.00 94.94 92 LEU A CA 1
ATOM 692 C C . LEU A 1 92 ? 25.809 8.262 4.648 1.00 94.94 92 LEU A C 1
ATOM 694 O O . LEU A 1 92 ? 25.950 8.761 3.535 1.00 94.94 92 LEU A O 1
ATOM 698 N N . LEU A 1 93 ? 26.596 8.556 5.677 1.00 95.56 93 LEU A N 1
ATOM 699 C CA . LEU A 1 93 ? 27.691 9.525 5.619 1.00 95.56 93 LEU A CA 1
ATOM 700 C C . LEU A 1 93 ? 29.040 8.843 5.830 1.00 95.56 93 LEU A C 1
ATOM 702 O O . LEU A 1 93 ? 29.143 7.903 6.626 1.00 95.56 93 LEU A O 1
ATOM 706 N N . ASN A 1 94 ? 30.081 9.374 5.184 1.00 95.88 94 ASN A N 1
ATOM 707 C CA . ASN A 1 94 ? 31.456 8.870 5.266 1.00 95.88 94 ASN A CA 1
ATOM 708 C C . ASN A 1 94 ? 31.522 7.373 4.938 1.00 95.88 94 ASN A C 1
ATOM 710 O O . ASN A 1 94 ? 31.892 6.547 5.775 1.00 95.88 94 ASN A O 1
ATOM 714 N N . VAL A 1 95 ? 31.076 7.028 3.734 1.00 96.00 95 VAL A N 1
ATOM 715 C CA . VAL A 1 95 ? 30.907 5.645 3.302 1.00 96.00 95 VAL A CA 1
ATOM 716 C C . VAL A 1 95 ? 32.212 5.111 2.715 1.00 96.00 95 VAL A C 1
ATOM 718 O O . VAL A 1 95 ? 32.749 5.676 1.769 1.00 96.00 95 VAL A O 1
ATOM 721 N N . THR A 1 96 ? 32.715 4.000 3.241 1.00 96.44 96 THR A N 1
ATOM 722 C CA . THR A 1 96 ? 33.866 3.271 2.695 1.00 96.44 96 THR A CA 1
ATOM 723 C C . THR A 1 96 ? 33.374 2.009 2.002 1.00 96.44 96 THR A C 1
ATOM 725 O O . THR A 1 96 ? 32.675 1.197 2.609 1.00 96.44 96 THR A O 1
ATOM 728 N N . VAL A 1 97 ? 33.746 1.823 0.737 1.00 96.75 97 VAL A N 1
ATOM 729 C CA . VAL A 1 97 ? 33.419 0.606 -0.016 1.00 96.75 97 VAL A CA 1
ATOM 730 C C . VAL A 1 97 ? 34.363 -0.513 0.420 1.00 96.75 97 VAL A C 1
ATOM 732 O O . VAL A 1 97 ? 35.577 -0.343 0.378 1.00 96.75 97 VAL A O 1
ATOM 735 N N . LEU A 1 98 ? 33.802 -1.634 0.871 1.00 95.25 98 LEU A N 1
ATOM 736 C CA . LEU A 1 98 ? 34.551 -2.794 1.366 1.00 95.25 98 LEU A CA 1
ATOM 737 C C . LEU A 1 98 ? 34.665 -3.896 0.313 1.00 95.25 98 LEU A C 1
ATOM 739 O O . LEU A 1 98 ? 35.682 -4.576 0.238 1.00 95.25 98 LEU A O 1
ATOM 743 N N . ASP A 1 99 ? 33.597 -4.102 -0.457 1.00 96.44 99 ASP A N 1
ATOM 744 C CA . ASP A 1 99 ? 33.504 -5.155 -1.466 1.00 96.44 99 ASP A CA 1
ATOM 745 C C . ASP A 1 99 ? 32.515 -4.738 -2.560 1.00 96.44 99 ASP A C 1
ATOM 747 O O . ASP A 1 99 ? 31.546 -4.016 -2.298 1.00 96.44 99 ASP A O 1
ATOM 751 N N . LEU A 1 100 ? 32.761 -5.207 -3.781 1.00 95.81 100 LEU A N 1
ATOM 752 C CA . LEU A 1 100 ? 31.926 -4.958 -4.950 1.00 95.81 100 LEU A CA 1
ATOM 753 C C . LEU A 1 100 ? 31.897 -6.218 -5.808 1.00 95.81 100 LEU A C 1
ATOM 755 O O . LEU A 1 100 ? 32.930 -6.680 -6.294 1.00 95.81 100 LEU A O 1
ATOM 759 N N . LYS A 1 101 ? 30.696 -6.750 -6.029 1.00 94.38 101 LYS A N 1
ATOM 760 C CA . LYS A 1 101 ? 30.469 -7.948 -6.841 1.00 94.38 101 LYS A CA 1
ATOM 761 C C . LYS A 1 101 ? 29.454 -7.656 -7.925 1.00 94.38 101 LYS A C 1
ATOM 763 O O . LYS A 1 101 ? 28.398 -7.099 -7.647 1.00 94.38 101 LYS A O 1
ATOM 768 N N . GLN A 1 102 ? 29.763 -8.074 -9.147 1.00 92.19 102 GLN A N 1
ATOM 769 C CA . GLN A 1 102 ? 28.837 -8.027 -10.272 1.00 92.19 102 GLN A CA 1
ATOM 770 C C . GLN A 1 102 ? 28.448 -9.441 -10.670 1.00 92.19 102 GLN A C 1
ATOM 772 O O . GLN A 1 102 ? 29.286 -10.345 -10.685 1.00 92.19 102 GLN A O 1
ATOM 777 N N . TYR A 1 103 ? 27.175 -9.631 -10.982 1.00 89.75 103 TYR A N 1
ATOM 778 C CA . TYR A 1 103 ? 26.656 -10.910 -11.438 1.00 89.75 103 TYR A CA 1
ATOM 779 C C . TYR A 1 103 ? 25.385 -10.695 -12.258 1.00 89.75 103 TYR A C 1
ATOM 781 O O . TYR A 1 103 ? 24.663 -9.712 -12.088 1.00 89.75 103 TYR A O 1
ATOM 789 N N . ASN A 1 104 ? 25.115 -11.628 -13.162 1.00 86.44 104 ASN A N 1
ATOM 790 C CA . ASN A 1 104 ? 23.882 -11.637 -13.933 1.00 86.44 104 ASN A CA 1
ATOM 791 C C . ASN A 1 104 ? 22.778 -12.284 -13.088 1.00 86.44 104 ASN A C 1
ATOM 793 O O . ASN A 1 104 ? 22.989 -13.329 -12.466 1.00 86.44 104 ASN A O 1
ATOM 797 N N . SER A 1 105 ? 21.601 -11.666 -13.034 1.00 84.31 105 SER A N 1
ATOM 798 C CA . SER A 1 105 ? 20.457 -12.234 -12.323 1.00 84.31 105 SER A CA 1
ATOM 799 C C . SER A 1 105 ? 19.117 -11.882 -12.955 1.00 84.31 105 SER A C 1
ATOM 801 O O . SER A 1 105 ? 18.961 -10.903 -13.688 1.00 84.31 105 SER A O 1
ATOM 803 N N . THR A 1 106 ? 18.129 -12.719 -12.673 1.00 78.44 106 THR A N 1
ATOM 804 C CA . THR A 1 106 ? 16.735 -12.534 -13.073 1.00 78.44 106 THR A CA 1
ATOM 805 C C . THR A 1 106 ? 15.866 -12.408 -11.833 1.00 78.44 106 THR A C 1
ATOM 807 O O . THR A 1 106 ? 16.075 -13.114 -10.849 1.00 78.44 106 THR A O 1
ATOM 810 N N . TYR A 1 107 ? 14.875 -11.519 -11.888 1.00 70.75 107 TYR A N 1
ATOM 811 C CA . TYR A 1 107 ? 13.869 -11.382 -10.841 1.00 70.75 107 TYR A CA 1
ATOM 812 C C . TYR A 1 107 ? 12.517 -11.835 -11.384 1.00 70.75 107 TYR A C 1
ATOM 814 O O . TYR A 1 107 ? 11.982 -11.225 -12.312 1.00 70.75 107 TYR A O 1
ATOM 822 N N . LYS A 1 108 ? 11.974 -12.922 -10.836 1.00 69.88 108 LYS A N 1
ATOM 823 C CA . LYS A 1 108 ? 10.689 -13.485 -11.262 1.00 69.88 108 LYS A CA 1
ATOM 824 C C . LYS A 1 108 ? 9.911 -13.953 -10.042 1.00 69.88 108 LYS A C 1
ATOM 826 O O . LYS A 1 108 ? 10.443 -14.672 -9.207 1.00 69.88 108 LYS A O 1
ATOM 831 N N . ASN A 1 109 ? 8.641 -13.556 -9.948 1.00 65.56 109 ASN A N 1
ATOM 832 C CA . ASN A 1 109 ? 7.729 -13.972 -8.874 1.00 65.56 109 ASN A CA 1
ATOM 833 C C . ASN A 1 109 ? 8.270 -13.713 -7.454 1.00 65.56 109 ASN A C 1
ATOM 835 O O . ASN A 1 109 ? 8.070 -14.524 -6.556 1.00 65.56 109 ASN A O 1
ATOM 839 N N . GLY A 1 110 ? 8.993 -12.610 -7.250 1.00 62.62 110 GLY A N 1
ATOM 840 C CA . GLY A 1 110 ? 9.586 -12.298 -5.948 1.00 62.62 110 GLY A CA 1
ATOM 841 C C . GLY A 1 110 ? 10.904 -13.021 -5.648 1.00 62.62 110 GLY A C 1
ATOM 842 O O . GLY A 1 110 ? 11.507 -12.761 -4.610 1.00 62.62 110 GLY A O 1
ATOM 843 N N . ILE A 1 111 ? 11.365 -13.902 -6.540 1.00 66.50 111 ILE A N 1
ATOM 844 C CA . ILE A 1 111 ? 12.599 -14.672 -6.384 1.00 66.50 111 ILE A CA 1
ATOM 845 C C . ILE A 1 111 ? 13.699 -14.035 -7.231 1.00 66.50 111 ILE A C 1
ATOM 847 O O . ILE A 1 111 ? 13.517 -13.755 -8.419 1.00 66.50 111 ILE A O 1
ATOM 851 N N . PHE A 1 112 ? 14.846 -13.806 -6.597 1.00 70.31 112 PHE A N 1
ATOM 852 C CA . PHE A 1 112 ? 16.064 -13.326 -7.233 1.00 70.31 112 PHE A CA 1
ATOM 853 C C . PHE A 1 112 ? 17.008 -14.503 -7.487 1.00 70.31 112 PHE A C 1
ATOM 855 O O . PHE A 1 112 ? 17.490 -15.128 -6.542 1.00 70.31 112 PHE A O 1
ATOM 862 N N . GLU A 1 113 ? 17.273 -14.801 -8.756 1.00 78.19 113 GLU A N 1
ATOM 863 C CA . GLU A 1 113 ? 18.104 -15.935 -9.167 1.00 78.19 113 GLU A CA 1
ATOM 864 C C . GLU A 1 113 ? 19.348 -15.443 -9.906 1.00 78.19 113 GLU A C 1
ATOM 866 O O . GLU A 1 113 ? 19.239 -14.686 -10.871 1.00 78.19 113 GLU A O 1
ATOM 871 N N . ILE A 1 114 ? 20.533 -15.886 -9.475 1.00 80.25 114 ILE A N 1
ATOM 872 C CA . ILE A 1 114 ? 21.787 -15.657 -10.205 1.00 80.25 114 ILE A CA 1
ATOM 873 C C . ILE A 1 114 ? 21.806 -16.604 -11.406 1.00 80.25 114 ILE A C 1
ATOM 875 O O . ILE A 1 114 ? 21.745 -17.822 -11.242 1.00 80.25 114 ILE A O 1
ATOM 879 N N . THR A 1 115 ? 21.892 -16.052 -12.611 1.00 81.00 115 THR A N 1
ATOM 880 C CA . THR A 1 115 ? 21.785 -16.800 -13.872 1.00 81.00 115 THR A CA 1
ATOM 881 C C . THR A 1 115 ? 22.854 -16.342 -14.856 1.00 81.00 115 THR A C 1
ATOM 883 O O . THR A 1 115 ? 23.397 -15.254 -14.726 1.00 81.00 115 THR A O 1
ATOM 886 N N . SER A 1 116 ? 23.187 -17.146 -15.869 1.00 74.69 116 SER A N 1
ATOM 887 C CA . SER A 1 116 ? 24.181 -16.752 -16.882 1.00 74.69 116 SER A CA 1
ATOM 888 C C . SER A 1 116 ? 23.663 -15.697 -17.871 1.00 74.69 116 SER A C 1
ATOM 890 O O . SER A 1 116 ? 24.464 -14.920 -18.386 1.00 74.69 116 SER A O 1
ATOM 892 N N . GLY A 1 117 ? 22.346 -15.636 -18.106 1.00 77.75 117 GLY A N 1
ATOM 893 C CA . GLY A 1 117 ? 21.692 -14.743 -19.078 1.00 77.75 117 GLY A CA 1
ATOM 894 C C . GLY A 1 117 ? 20.819 -13.633 -18.477 1.00 77.75 117 GLY A C 1
ATOM 895 O O . GLY A 1 117 ? 20.003 -13.056 -19.189 1.00 77.75 117 GLY A O 1
ATOM 896 N N . GLY A 1 118 ? 20.927 -13.377 -17.171 1.00 77.00 118 GLY A N 1
ATOM 897 C CA . GLY A 1 118 ? 20.168 -12.327 -16.488 1.00 77.00 118 GLY A CA 1
ATOM 898 C C . GLY A 1 118 ? 20.694 -10.906 -16.716 1.00 77.00 118 GLY A C 1
ATOM 899 O O . GLY A 1 118 ? 21.708 -10.690 -17.375 1.00 77.00 118 GLY A O 1
ATOM 900 N N . ASN A 1 119 ? 20.016 -9.931 -16.112 1.00 81.12 119 ASN A N 1
ATOM 901 C CA . ASN A 1 119 ? 20.465 -8.543 -16.084 1.00 81.12 119 ASN A CA 1
ATOM 902 C C . ASN A 1 119 ? 21.681 -8.400 -15.165 1.00 81.12 119 ASN A C 1
ATOM 904 O O . ASN A 1 119 ? 21.730 -9.004 -14.092 1.00 81.12 119 ASN A O 1
ATOM 908 N N . MET A 1 120 ? 22.636 -7.560 -15.560 1.00 87.12 120 MET A N 1
ATOM 909 C CA . MET A 1 120 ? 23.794 -7.249 -14.728 1.00 87.12 120 MET A CA 1
ATOM 910 C C . MET A 1 120 ? 23.349 -6.473 -13.484 1.00 87.12 120 MET A C 1
ATOM 912 O O . MET A 1 120 ? 22.872 -5.340 -13.584 1.00 87.12 120 MET A O 1
ATOM 916 N N . ASN A 1 121 ? 23.545 -7.082 -12.321 1.00 90.00 121 ASN A N 1
ATOM 917 C CA . ASN A 1 121 ? 23.315 -6.4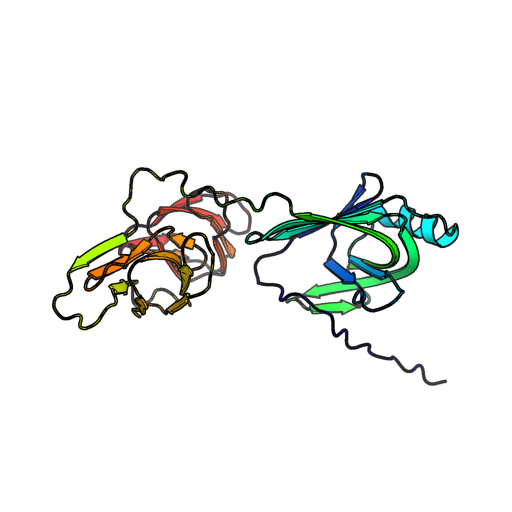89 -11.013 1.00 90.00 121 ASN A CA 1
ATOM 918 C C . ASN A 1 121 ? 24.630 -6.387 -10.241 1.00 90.00 121 ASN A C 1
ATOM 920 O O . ASN A 1 121 ? 25.589 -7.123 -10.491 1.00 90.00 121 ASN A O 1
ATOM 924 N N . THR A 1 122 ? 24.652 -5.464 -9.286 1.00 91.00 122 THR A N 1
ATOM 925 C CA . THR A 1 122 ? 25.802 -5.219 -8.423 1.00 91.00 122 THR A CA 1
ATOM 926 C C . THR A 1 122 ? 25.380 -5.373 -6.965 1.00 91.00 122 THR A C 1
ATOM 928 O O . THR A 1 122 ? 24.381 -4.789 -6.541 1.00 91.00 122 THR A O 1
ATOM 931 N N . GLU A 1 123 ? 26.156 -6.136 -6.197 1.00 93.12 123 GLU A N 1
ATOM 932 C CA . GLU A 1 123 ? 26.175 -6.076 -4.735 1.00 93.12 123 GLU A CA 1
ATOM 933 C C . GLU A 1 123 ? 27.351 -5.199 -4.303 1.00 93.12 123 GLU A C 1
ATOM 935 O O . GLU A 1 123 ? 28.495 -5.443 -4.697 1.00 93.12 123 GLU A O 1
ATOM 940 N N . VAL A 1 124 ? 27.075 -4.191 -3.479 1.00 94.75 124 VAL A N 1
ATOM 941 C CA . VAL A 1 124 ? 28.107 -3.343 -2.874 1.00 94.75 124 VAL A CA 1
ATOM 942 C C . VAL A 1 124 ? 28.013 -3.471 -1.364 1.00 94.75 124 VAL A C 1
ATOM 944 O O . VAL A 1 124 ? 26.961 -3.196 -0.786 1.00 94.75 124 VAL A O 1
ATOM 947 N N . ARG A 1 125 ? 29.111 -3.868 -0.718 1.00 95.81 125 ARG A N 1
ATOM 948 C CA . ARG A 1 125 ? 29.241 -3.869 0.742 1.00 95.81 125 ARG 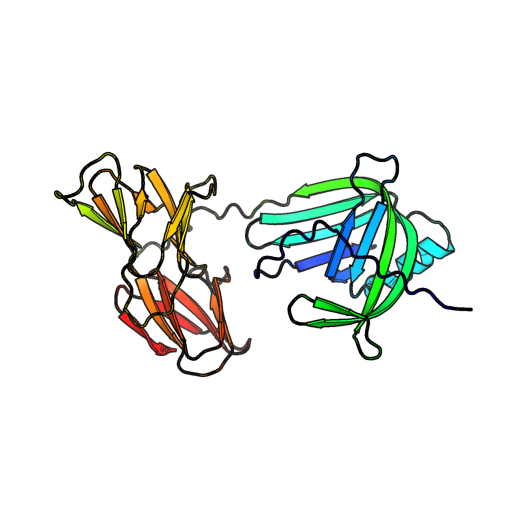A CA 1
ATOM 949 C C . ARG A 1 125 ? 29.976 -2.609 1.166 1.00 95.81 125 ARG A C 1
ATOM 951 O O . ARG A 1 125 ? 31.089 -2.348 0.708 1.00 95.81 125 ARG A O 1
ATOM 958 N N . CYS A 1 126 ? 29.377 -1.851 2.069 1.00 95.12 126 CYS A N 1
ATOM 959 C CA . CYS A 1 126 ? 29.921 -0.595 2.554 1.00 95.12 126 CYS A CA 1
ATOM 960 C C . CYS A 1 126 ? 29.965 -0.554 4.079 1.00 95.12 126 CYS A C 1
ATOM 962 O O . CYS A 1 126 ? 29.058 -1.050 4.746 1.00 95.12 126 CYS A O 1
ATOM 964 N N . LYS A 1 127 ? 30.972 0.134 4.614 1.00 95.25 127 LYS A N 1
ATOM 965 C CA . LYS A 1 127 ? 30.972 0.673 5.976 1.00 95.25 127 LYS A CA 1
ATOM 966 C C . LYS A 1 127 ? 30.521 2.130 5.934 1.00 95.25 127 LYS A C 1
ATOM 968 O O . LYS A 1 127 ? 30.876 2.834 4.994 1.00 95.25 127 LYS A O 1
ATOM 973 N N . TYR A 1 128 ? 29.793 2.606 6.936 1.00 94.50 128 TYR A N 1
ATOM 974 C CA . TYR A 1 128 ? 29.408 4.017 7.047 1.00 94.50 128 TYR A CA 1
ATOM 975 C C . TYR A 1 128 ? 29.772 4.601 8.416 1.00 94.50 128 TYR A C 1
ATOM 977 O O . TYR A 1 128 ? 29.785 3.903 9.431 1.00 94.50 128 TYR A O 1
ATOM 985 N N . GLY A 1 129 ? 30.087 5.896 8.454 1.00 93.31 129 GLY A N 1
ATOM 986 C CA . GLY A 1 129 ? 30.411 6.604 9.693 1.00 93.31 129 GLY A CA 1
ATOM 987 C C . GLY A 1 129 ? 29.161 6.999 10.478 1.00 93.31 129 GLY A C 1
ATOM 988 O O . GLY A 1 129 ? 29.056 6.713 11.676 1.00 93.31 129 GLY A O 1
ATOM 989 N N . ASN A 1 130 ? 28.196 7.621 9.796 1.00 92.94 130 ASN A N 1
ATOM 990 C CA . ASN A 1 130 ? 26.932 8.060 10.386 1.00 92.94 130 ASN A CA 1
ATOM 991 C C . ASN A 1 130 ? 25.737 7.715 9.487 1.00 92.94 130 ASN A C 1
ATOM 993 O O . ASN A 1 130 ? 25.902 7.533 8.280 1.00 92.94 130 ASN A O 1
ATOM 997 N N . ILE A 1 131 ? 24.553 7.618 10.089 1.00 93.00 131 ILE A N 1
ATOM 998 C CA . ILE A 1 131 ? 23.284 7.390 9.399 1.00 93.00 131 ILE A CA 1
ATOM 999 C C . ILE A 1 131 ? 22.288 8.464 9.829 1.00 93.00 131 ILE A C 1
ATOM 1001 O O . ILE A 1 131 ? 22.102 8.712 11.018 1.00 93.00 131 ILE A O 1
ATOM 1005 N N . GLU A 1 132 ? 21.657 9.099 8.853 1.00 92.88 132 GLU A N 1
ATOM 1006 C CA . GLU A 1 132 ? 20.555 10.032 9.052 1.00 92.88 132 GLU A CA 1
ATOM 1007 C C . GLU A 1 132 ? 19.308 9.405 8.433 1.00 92.88 132 GLU A C 1
ATOM 1009 O O . GLU A 1 132 ? 19.337 8.927 7.298 1.00 92.88 132 GLU A O 1
ATOM 1014 N N . MET A 1 133 ? 18.212 9.380 9.184 1.00 90.25 133 MET A N 1
ATOM 1015 C CA . MET A 1 133 ? 16.924 8.924 8.678 1.00 90.25 133 MET A CA 1
ATOM 1016 C C . MET A 1 133 ? 15.968 10.103 8.660 1.00 90.25 133 MET A C 1
ATOM 1018 O O . MET A 1 133 ? 15.685 10.703 9.695 1.00 90.25 133 MET A O 1
ATOM 1022 N N . ALA A 1 134 ? 15.471 10.419 7.473 1.00 89.06 134 ALA A N 1
ATOM 1023 C CA . ALA A 1 134 ? 14.394 11.367 7.287 1.00 89.06 134 ALA A CA 1
ATOM 1024 C C . ALA A 1 134 ? 13.187 10.592 6.775 1.00 89.06 134 ALA A C 1
ATOM 1026 O O . ALA A 1 134 ? 13.174 10.102 5.645 1.00 89.06 134 ALA A O 1
ATOM 1027 N N . ASN A 1 135 ? 12.156 10.494 7.605 1.00 85.75 135 ASN A N 1
ATOM 1028 C CA . ASN A 1 135 ? 10.845 10.173 7.079 1.00 85.75 135 ASN A CA 1
ATOM 1029 C C . ASN A 1 135 ? 10.367 11.441 6.381 1.00 85.75 135 ASN A C 1
ATOM 1031 O O . ASN A 1 135 ? 10.161 12.470 7.029 1.00 85.75 135 ASN A O 1
ATOM 1035 N N . GLY A 1 136 ? 10.245 11.382 5.054 1.00 76.81 136 GLY A N 1
ATOM 1036 C CA . GLY A 1 136 ? 9.466 12.386 4.348 1.00 76.81 136 GLY A CA 1
ATOM 1037 C C . GLY A 1 136 ? 8.074 12.405 4.959 1.00 76.81 136 GLY A C 1
ATOM 1038 O O . GLY A 1 136 ? 7.671 11.422 5.593 1.00 76.81 136 GLY A O 1
ATOM 1039 N N . ALA A 1 137 ? 7.351 13.517 4.803 1.00 54.12 137 ALA A N 1
ATOM 1040 C CA . ALA A 1 137 ? 5.951 13.534 5.181 1.00 54.12 137 ALA A CA 1
ATOM 1041 C C . ALA A 1 137 ? 5.343 12.249 4.617 1.00 54.12 137 ALA A C 1
ATOM 1043 O O . ALA A 1 137 ? 5.299 12.059 3.396 1.00 54.12 137 ALA A O 1
ATOM 1044 N N . SER A 1 138 ? 4.905 11.345 5.511 1.00 46.41 138 SER A N 1
ATOM 1045 C CA . SER A 1 138 ? 3.830 10.446 5.134 1.00 46.41 138 SER A CA 1
ATOM 1046 C C . SER A 1 138 ? 2.873 11.393 4.452 1.00 46.41 138 SER A C 1
ATOM 1048 O O . SER A 1 138 ? 2.617 12.475 4.996 1.00 46.41 138 SER A O 1
ATOM 1050 N N . LYS A 1 139 ? 2.473 11.105 3.214 1.00 43.12 139 LYS A N 1
ATOM 1051 C CA . LYS A 1 139 ? 1.317 11.802 2.687 1.00 43.12 139 LYS A CA 1
ATOM 1052 C C . LYS A 1 139 ? 0.264 11.458 3.728 1.00 43.12 139 LYS A C 1
ATOM 1054 O O . LYS A 1 139 ? -0.279 10.356 3.697 1.00 43.12 139 LYS A O 1
ATOM 1059 N N . THR A 1 140 ? 0.086 12.333 4.725 1.00 38.03 140 THR A N 1
ATOM 1060 C CA . THR A 1 140 ? -1.082 12.383 5.566 1.00 38.03 140 THR A CA 1
ATOM 1061 C C . THR A 1 140 ? -2.113 12.379 4.481 1.00 38.03 140 THR A C 1
ATOM 1063 O O . THR A 1 140 ? -2.120 13.297 3.652 1.00 38.03 140 THR A O 1
ATOM 1066 N N . MET A 1 141 ? -2.785 11.238 4.316 1.00 42.84 141 MET A N 1
ATOM 1067 C CA . MET A 1 141 ? -3.916 11.165 3.422 1.00 42.84 141 MET A CA 1
ATOM 1068 C C . MET A 1 141 ? -4.745 12.315 3.932 1.00 42.84 141 MET A C 1
ATOM 1070 O O . MET A 1 141 ? -5.216 12.250 5.065 1.00 42.84 141 MET A O 1
ATOM 1074 N N . SER A 1 142 ? -4.714 13.422 3.185 1.00 33.91 142 SER A N 1
ATOM 1075 C CA . SER A 1 142 ? -5.490 14.597 3.493 1.00 33.91 142 SER A CA 1
ATOM 1076 C C . SER A 1 142 ? -6.873 14.009 3.587 1.00 33.91 142 SER A C 1
ATOM 1078 O O . SER A 1 142 ? -7.363 13.433 2.609 1.00 33.91 142 SER A O 1
ATOM 1080 N N . SER A 1 143 ? -7.366 13.939 4.816 1.00 38.44 143 SER A N 1
ATOM 1081 C CA . SER A 1 143 ? -8.636 13.345 5.140 1.00 38.44 143 SER A CA 1
ATOM 1082 C C . SER A 1 143 ? -9.617 14.058 4.241 1.00 38.44 143 SER A C 1
ATOM 1084 O O . SER A 1 143 ? -9.833 15.255 4.392 1.00 38.44 143 SER A O 1
ATOM 1086 N N . SER A 1 144 ? -10.124 13.335 3.243 1.00 40.66 144 SER A N 1
ATOM 1087 C CA . SER A 1 144 ? -11.131 13.822 2.315 1.00 40.66 144 SER A CA 1
ATOM 1088 C C . SER A 1 144 ? -10.860 15.241 1.782 1.00 40.66 144 SER A C 1
ATOM 1090 O O . SER A 1 144 ? -11.418 16.221 2.279 1.00 40.66 144 SER A O 1
ATOM 1092 N N . GLU A 1 145 ? -10.174 15.360 0.643 1.00 36.12 145 GLU A N 1
ATOM 1093 C CA . GLU A 1 145 ? -10.792 16.234 -0.356 1.00 36.12 145 GLU A CA 1
ATOM 1094 C C . GLU A 1 145 ? -12.139 15.588 -0.677 1.00 36.12 145 GLU A C 1
ATOM 1096 O O . GLU A 1 145 ? -12.229 14.584 -1.381 1.00 36.12 145 GLU A O 1
ATOM 1101 N N . ASN A 1 146 ? -13.159 16.089 0.024 1.00 36.09 146 ASN A N 1
ATOM 1102 C CA . ASN A 1 146 ? -14.557 15.749 -0.128 1.00 36.09 146 ASN A CA 1
ATOM 1103 C C . ASN A 1 146 ? -14.865 15.618 -1.619 1.00 36.09 146 ASN A C 1
ATOM 1105 O O . ASN A 1 146 ? -14.979 16.625 -2.322 1.00 36.09 146 ASN A O 1
ATOM 1109 N N . ILE A 1 147 ? -15.106 14.389 -2.074 1.00 41.50 147 ILE A N 1
ATOM 1110 C CA . ILE A 1 147 ? -16.030 14.173 -3.179 1.00 41.50 147 ILE A CA 1
ATOM 1111 C C . ILE A 1 147 ? -17.387 14.611 -2.630 1.00 41.50 147 ILE A C 1
ATOM 1113 O O . ILE A 1 147 ? -18.153 13.829 -2.071 1.00 41.50 147 ILE A O 1
ATOM 1117 N N . LYS A 1 148 ? -17.637 15.921 -2.692 1.00 33.41 148 LYS A N 1
ATOM 1118 C CA . LYS A 1 148 ? -18.940 16.524 -2.447 1.00 33.41 148 LYS A CA 1
ATOM 1119 C C . LYS A 1 148 ? -19.894 15.865 -3.443 1.00 33.41 148 LYS A C 1
ATOM 1121 O O . LYS A 1 148 ? -19.896 16.234 -4.611 1.00 33.41 148 LYS A O 1
ATOM 1126 N N . GLY A 1 149 ? -20.679 14.885 -2.995 1.00 46.16 149 GLY A N 1
ATOM 1127 C CA . GLY A 1 149 ? -21.849 14.462 -3.763 1.00 46.16 149 GLY A CA 1
ATOM 1128 C C . GLY A 1 149 ? -22.415 13.064 -3.548 1.00 46.16 149 GLY A C 1
ATOM 1129 O O . GLY A 1 149 ? -23.588 12.890 -3.859 1.00 46.16 149 GLY A O 1
ATOM 1130 N N . LEU A 1 150 ? -21.687 12.079 -3.008 1.00 56.34 150 LEU A N 1
ATOM 1131 C CA . LEU A 1 150 ? -22.279 10.758 -2.739 1.00 56.34 150 LEU A CA 1
ATOM 1132 C C . LEU A 1 150 ? -21.992 10.289 -1.316 1.00 56.34 150 LEU A C 1
ATOM 1134 O O . LEU A 1 150 ? -20.847 10.065 -0.937 1.00 56.34 150 LEU A O 1
ATOM 1138 N N . ALA A 1 151 ? -23.058 10.089 -0.540 1.00 69.56 151 ALA A N 1
ATOM 1139 C CA . ALA A 1 151 ? -22.978 9.322 0.694 1.00 69.56 151 ALA A CA 1
ATOM 1140 C C . ALA A 1 151 ? -22.521 7.894 0.355 1.00 69.56 151 ALA A C 1
ATOM 1142 O O . ALA A 1 151 ? -23.250 7.160 -0.315 1.00 69.56 151 ALA A O 1
ATOM 1143 N N . THR A 1 152 ? -21.323 7.524 0.806 1.00 86.69 152 THR A N 1
ATOM 1144 C CA . THR A 1 152 ? -20.651 6.238 0.534 1.00 86.69 152 THR A CA 1
ATOM 1145 C C . THR A 1 152 ? -21.154 5.093 1.414 1.00 86.69 152 THR A C 1
ATOM 1147 O O . THR A 1 152 ? -20.813 3.933 1.193 1.00 86.69 152 THR A O 1
ATOM 1150 N N . TYR A 1 153 ? -21.995 5.403 2.398 1.00 93.56 153 TYR A N 1
ATOM 1151 C CA . TYR A 1 153 ? -22.678 4.436 3.241 1.00 93.56 153 TYR A CA 1
ATOM 1152 C C . TYR A 1 153 ? -24.060 4.952 3.651 1.00 93.56 153 TYR A C 1
ATOM 1154 O O . TYR A 1 153 ? -24.386 6.131 3.487 1.00 93.56 153 TYR A O 1
ATOM 1162 N N . GLU A 1 154 ? -24.885 4.058 4.177 1.00 95.38 154 GLU A N 1
ATOM 1163 C CA . GLU A 1 154 ? -26.165 4.379 4.803 1.00 95.38 154 GLU A CA 1
ATOM 1164 C C . GLU A 1 154 ? -26.270 3.705 6.168 1.00 95.38 154 GLU A C 1
ATOM 1166 O O . GLU A 1 154 ? -25.686 2.646 6.398 1.00 95.38 154 GLU A O 1
ATOM 1171 N N . MET A 1 155 ? -27.019 4.326 7.077 1.00 96.25 155 MET A N 1
ATOM 1172 C CA . MET A 1 155 ? -27.277 3.779 8.403 1.00 96.25 155 MET A CA 1
ATOM 1173 C C . MET A 1 155 ? -28.760 3.488 8.574 1.00 96.25 155 MET A C 1
ATOM 1175 O O . MET A 1 155 ? -29.613 4.316 8.249 1.00 96.25 155 MET A O 1
ATOM 1179 N N . LYS A 1 156 ? -29.068 2.320 9.128 1.00 97.44 156 LYS A N 1
ATOM 1180 C CA . LYS A 1 156 ? -30.428 1.896 9.442 1.00 97.44 156 LYS A CA 1
ATOM 1181 C C . LYS A 1 156 ? -30.475 1.335 10.853 1.00 97.44 156 LYS A C 1
ATOM 1183 O O . LYS A 1 156 ? -29.684 0.471 11.220 1.00 97.44 156 LYS A O 1
ATOM 1188 N N . LYS A 1 157 ? -31.447 1.781 11.647 1.00 96.69 157 LYS A N 1
ATOM 1189 C CA . LYS A 1 157 ? -31.699 1.187 12.962 1.00 96.69 157 LYS A CA 1
ATOM 1190 C C . LYS A 1 157 ? -32.103 -0.270 12.794 1.00 96.69 157 LYS A C 1
ATOM 1192 O O . LYS A 1 157 ? -33.040 -0.559 12.049 1.00 96.69 157 LYS A O 1
ATOM 1197 N N . ASN A 1 158 ? -31.448 -1.162 13.532 1.00 94.62 158 ASN A N 1
ATOM 1198 C CA . ASN A 1 158 ? -31.837 -2.562 13.604 1.00 94.62 158 ASN A CA 1
ATOM 1199 C C . ASN A 1 158 ? -32.343 -2.885 15.025 1.00 94.62 158 ASN A C 1
ATOM 1201 O O . ASN A 1 158 ? -31.539 -3.147 15.922 1.00 94.62 158 ASN A O 1
ATOM 1205 N N . PRO A 1 159 ? -33.675 -2.909 15.249 1.00 92.75 159 PRO A N 1
ATOM 1206 C CA . PRO A 1 159 ? -34.263 -3.192 16.562 1.00 92.75 159 PRO A CA 1
ATOM 1207 C C . PRO A 1 159 ? -33.920 -4.576 17.130 1.00 92.75 159 PRO A C 1
ATOM 1209 O O . PRO A 1 159 ? -34.061 -4.792 18.330 1.00 92.75 159 PRO A O 1
ATOM 1212 N N . SER A 1 160 ? -33.492 -5.518 16.282 1.00 92.62 160 SER A N 1
ATOM 1213 C CA . SER A 1 160 ? -33.133 -6.879 16.698 1.00 92.62 160 SER A CA 1
ATOM 1214 C C . SER A 1 160 ? -31.710 -6.994 17.248 1.00 92.62 160 SER A C 1
ATOM 1216 O O . SER A 1 160 ? -31.375 -8.004 17.872 1.00 92.62 160 SER A O 1
ATOM 1218 N N . MET A 1 161 ? -30.868 -5.972 17.051 1.00 91.69 161 MET A N 1
ATOM 1219 C CA . MET A 1 161 ? -29.507 -5.976 17.576 1.00 91.69 161 MET A CA 1
ATOM 1220 C C . MET A 1 161 ? -29.509 -5.864 19.100 1.00 91.69 161 MET A C 1
ATOM 1222 O O . MET A 1 161 ? -30.001 -4.898 19.681 1.00 91.69 161 MET A O 1
ATOM 1226 N N . LYS A 1 162 ? -28.899 -6.857 19.751 1.00 89.06 162 LYS A N 1
ATOM 1227 C CA . LYS A 1 162 ? -28.647 -6.872 21.193 1.00 89.06 162 LYS A CA 1
ATOM 1228 C C . LYS A 1 162 ? -27.168 -6.569 21.437 1.00 89.06 162 LYS A C 1
ATOM 1230 O O . LYS A 1 162 ? -26.314 -7.096 20.732 1.00 89.06 162 LYS A O 1
ATOM 1235 N N . GLY A 1 163 ? -26.864 -5.754 22.445 1.00 89.88 163 GLY A N 1
ATOM 1236 C CA . GLY A 1 163 ? -25.489 -5.464 22.865 1.00 89.88 163 GLY A CA 1
ATOM 1237 C C . GLY A 1 163 ? -25.047 -4.014 22.654 1.00 89.88 163 GLY A C 1
ATOM 1238 O O . GLY A 1 163 ? -25.857 -3.108 22.454 1.00 89.88 163 GLY A O 1
ATOM 1239 N N . ALA A 1 164 ? -23.740 -3.787 22.784 1.00 93.06 164 ALA A N 1
ATOM 1240 C CA . ALA A 1 164 ? -23.126 -2.458 22.753 1.00 93.06 164 ALA A CA 1
ATOM 1241 C C . ALA A 1 164 ? -22.575 -2.053 21.374 1.00 93.06 164 ALA A C 1
ATOM 1243 O O . ALA A 1 164 ? -22.030 -0.962 21.246 1.00 93.06 164 ALA A O 1
ATOM 1244 N N . THR A 1 165 ? -22.704 -2.908 20.360 1.00 95.19 165 THR A N 1
ATOM 1245 C CA . THR A 1 165 ? -22.089 -2.735 19.039 1.00 95.19 165 THR A CA 1
ATOM 1246 C C . THR A 1 165 ? -23.070 -2.194 17.993 1.00 95.19 165 THR A C 1
ATOM 1248 O O . THR A 1 165 ? -24.293 -2.262 18.155 1.00 95.19 165 THR A O 1
ATOM 1251 N N . GLY A 1 166 ? -22.517 -1.632 16.921 1.00 97.00 166 GLY A N 1
ATOM 1252 C CA . GLY A 1 166 ? -23.158 -1.519 15.612 1.00 97.00 166 GLY A CA 1
ATOM 1253 C C . GLY A 1 166 ? -22.682 -2.638 14.683 1.00 97.00 166 GLY A C 1
ATOM 1254 O O . GLY A 1 166 ? -21.841 -3.460 15.063 1.00 97.00 166 GLY A O 1
ATOM 1255 N N . ARG A 1 167 ? -23.237 -2.703 13.474 1.00 96.50 167 ARG A N 1
ATOM 1256 C CA . ARG A 1 167 ? -22.896 -3.729 12.480 1.00 96.50 167 ARG A CA 1
ATOM 1257 C C . ARG A 1 167 ? -22.520 -3.078 11.158 1.00 96.50 167 ARG A C 1
ATOM 1259 O O . ARG A 1 167 ? -23.341 -2.392 10.562 1.00 96.50 167 ARG A O 1
ATOM 1266 N N . LEU A 1 168 ? -21.307 -3.337 10.687 1.00 96.31 168 LEU A N 1
ATOM 1267 C CA . LEU A 1 168 ? -20.866 -2.960 9.348 1.00 96.31 168 LEU A CA 1
ATOM 1268 C C . LEU A 1 168 ? -21.278 -4.047 8.349 1.00 96.31 168 LEU A C 1
ATOM 1270 O O . LEU A 1 168 ? -21.072 -5.237 8.606 1.00 96.31 168 LEU A O 1
ATOM 1274 N N . ILE A 1 169 ? -21.855 -3.630 7.225 1.00 94.44 169 ILE A N 1
ATOM 1275 C CA . ILE A 1 169 ? -22.385 -4.501 6.175 1.00 94.44 169 ILE A CA 1
ATOM 1276 C C . ILE A 1 169 ? -21.784 -4.100 4.826 1.00 94.44 169 ILE A C 1
ATOM 1278 O O . ILE A 1 169 ? -21.787 -2.924 4.461 1.00 94.44 169 ILE A O 1
ATOM 1282 N N . LEU A 1 170 ? -21.342 -5.096 4.059 1.00 92.25 170 LEU A N 1
ATOM 1283 C CA . LEU A 1 170 ? -21.024 -4.962 2.640 1.00 92.25 170 LEU A CA 1
ATOM 1284 C C . LEU A 1 170 ? -21.864 -5.961 1.851 1.00 92.25 170 LEU A C 1
ATOM 1286 O O . LEU A 1 170 ? -21.660 -7.173 1.938 1.00 92.25 170 LEU A O 1
ATOM 1290 N N . GLN A 1 171 ? -22.809 -5.439 1.078 1.00 89.62 171 GLN A N 1
ATOM 1291 C CA . GLN A 1 171 ? -23.625 -6.240 0.175 1.00 89.62 171 GLN A CA 1
ATOM 1292 C C . GLN A 1 171 ? -23.072 -6.096 -1.236 1.00 89.62 171 GLN A C 1
ATOM 1294 O O . GLN A 1 171 ? -23.002 -4.997 -1.771 1.00 89.62 171 GLN A O 1
ATOM 1299 N N . LEU A 1 172 ? -22.670 -7.222 -1.812 1.00 87.00 172 LEU A N 1
ATOM 1300 C CA . LEU A 1 172 ? -22.227 -7.344 -3.193 1.00 87.00 172 LEU A CA 1
ATOM 1301 C C . LEU A 1 172 ? -22.971 -8.529 -3.827 1.00 87.00 172 LEU A C 1
ATOM 1303 O O . LEU A 1 172 ? -23.328 -9.464 -3.099 1.00 87.00 172 LEU A O 1
ATOM 1307 N N . PRO A 1 173 ? -23.181 -8.529 -5.153 1.00 84.38 173 PRO A N 1
ATOM 1308 C CA . PRO A 1 173 ? -23.669 -9.687 -5.893 1.00 84.38 173 PRO A CA 1
ATOM 1309 C C . PRO A 1 173 ? -22.892 -10.973 -5.574 1.00 84.38 173 PRO A C 1
ATOM 1311 O O . PRO A 1 173 ? -21.685 -10.954 -5.316 1.00 84.38 173 PRO A O 1
ATOM 1314 N N . ALA A 1 174 ? -23.593 -12.111 -5.580 1.00 83.44 174 ALA A N 1
ATOM 1315 C CA . ALA A 1 174 ? -23.037 -13.409 -5.183 1.00 83.44 174 ALA A CA 1
ATOM 1316 C C . ALA A 1 174 ? -21.945 -13.940 -6.135 1.00 83.44 174 ALA A C 1
ATOM 1318 O O . ALA A 1 174 ? -21.213 -14.867 -5.782 1.00 83.44 174 ALA A O 1
ATOM 1319 N N . ASP A 1 175 ? -21.818 -13.357 -7.321 1.00 86.56 175 ASP A N 1
ATOM 1320 C CA . ASP A 1 175 ? -20.831 -13.675 -8.351 1.00 86.56 175 ASP A CA 1
ATOM 1321 C C . ASP A 1 175 ? -19.632 -12.706 -8.376 1.00 86.56 175 ASP A C 1
ATOM 1323 O O . ASP A 1 175 ? -18.649 -12.986 -9.058 1.00 86.56 175 ASP A O 1
ATOM 1327 N N .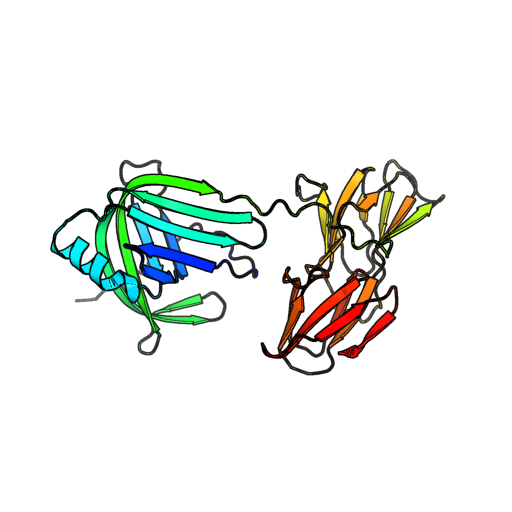 ALA A 1 176 ? -19.646 -11.618 -7.594 1.00 88.62 176 ALA A N 1
ATOM 1328 C CA . ALA A 1 176 ? -18.483 -10.740 -7.428 1.00 88.62 176 ALA A CA 1
ATOM 1329 C C . ALA A 1 176 ? -17.354 -11.481 -6.700 1.00 88.62 176 ALA A C 1
ATOM 1331 O O . ALA A 1 176 ? -17.594 -12.054 -5.649 1.00 88.62 176 ALA A O 1
ATOM 1332 N N . GLU A 1 177 ? -16.119 -11.484 -7.184 1.00 85.62 177 GLU A N 1
ATOM 1333 C CA . GLU A 1 177 ? -15.043 -12.297 -6.618 1.00 85.62 177 GLU A CA 1
ATOM 1334 C C . GLU A 1 177 ? -14.808 -12.041 -5.119 1.00 85.62 177 GLU A C 1
ATOM 1336 O O . GLU A 1 177 ? -14.944 -10.929 -4.603 1.00 85.62 177 GLU A O 1
ATOM 1341 N N . PHE A 1 178 ? -14.402 -13.093 -4.418 1.00 78.19 178 PHE A N 1
ATOM 1342 C CA . PHE A 1 178 ? -14.047 -13.075 -3.007 1.00 78.19 178 PHE A CA 1
ATOM 1343 C C . PHE A 1 178 ? -12.940 -12.058 -2.664 1.00 78.19 178 PHE A C 1
ATOM 1345 O O . PHE A 1 178 ? -11.800 -12.209 -3.095 1.00 78.19 178 PHE A O 1
ATOM 1352 N N . SER A 1 179 ? -13.244 -11.080 -1.803 1.00 76.19 179 SER A N 1
ATOM 1353 C CA . SER A 1 179 ? -12.242 -10.237 -1.133 1.00 76.19 179 SER A CA 1
ATOM 1354 C C . SER A 1 179 ? -12.215 -10.430 0.372 1.00 76.19 179 SER A C 1
ATOM 1356 O O . SER A 1 179 ? -13.250 -10.525 1.032 1.00 76.19 179 SER A O 1
ATOM 1358 N N . MET A 1 180 ? -11.003 -10.360 0.922 1.00 81.81 180 MET A N 1
ATOM 1359 C CA . MET A 1 180 ? -10.778 -10.074 2.334 1.00 81.81 180 MET A CA 1
ATOM 1360 C C . MET A 1 180 ? -10.748 -8.553 2.540 1.00 81.81 180 MET A C 1
ATOM 1362 O O . MET A 1 180 ? -9.775 -7.890 2.175 1.00 81.81 180 MET A O 1
ATOM 1366 N N . ASN A 1 181 ? -11.805 -8.004 3.134 1.00 88.56 181 ASN A N 1
ATOM 1367 C CA . ASN A 1 181 ? -11.951 -6.567 3.379 1.00 88.56 181 ASN A CA 1
ATOM 1368 C C . ASN A 1 181 ? -11.419 -6.230 4.772 1.00 88.56 181 ASN A C 1
ATOM 1370 O O . ASN A 1 181 ? -11.675 -6.980 5.711 1.00 88.56 181 ASN A O 1
ATOM 1374 N N . LYS A 1 182 ? -10.673 -5.132 4.929 1.00 90.56 182 LYS A N 1
ATOM 1375 C CA . LYS A 1 182 ? -10.038 -4.763 6.211 1.00 90.56 182 LYS A CA 1
ATOM 1376 C C . LYS A 1 182 ? -10.774 -3.606 6.871 1.00 90.56 182 LYS A C 1
ATOM 1378 O O . LYS A 1 182 ? -11.246 -2.702 6.189 1.00 90.56 182 LYS A O 1
ATOM 1383 N N . VAL A 1 183 ? -10.796 -3.605 8.198 1.00 91.81 183 VAL A N 1
ATOM 1384 C CA . VAL A 1 183 ? -11.313 -2.503 9.013 1.00 91.81 183 VAL A CA 1
ATOM 1385 C C . VAL A 1 183 ? -10.199 -1.992 9.911 1.00 91.81 183 VAL A C 1
ATOM 1387 O O . VAL A 1 183 ? -9.573 -2.766 10.645 1.00 91.81 183 VAL A O 1
ATOM 1390 N N . LEU A 1 184 ? -9.945 -0.691 9.843 1.00 90.38 184 LEU A N 1
ATOM 1391 C CA . LEU A 1 184 ? -8.974 0.008 10.674 1.00 90.38 184 LEU A CA 1
ATOM 1392 C C . LEU A 1 184 ? -9.695 1.083 11.496 1.00 90.38 184 LEU A C 1
ATOM 1394 O O . LEU A 1 184 ? -10.698 1.638 11.050 1.00 90.38 184 LEU A O 1
ATOM 1398 N N . ALA A 1 185 ? -9.186 1.395 12.686 1.00 87.19 185 ALA A N 1
ATOM 1399 C CA . ALA A 1 185 ? -9.601 2.604 13.393 1.00 87.19 185 ALA A CA 1
ATOM 1400 C C . ALA A 1 185 ? -9.210 3.836 12.563 1.00 87.19 185 ALA A C 1
ATOM 1402 O O . ALA A 1 185 ? -8.080 3.903 12.064 1.00 87.19 185 ALA A O 1
ATOM 1403 N N . SER A 1 186 ? -10.134 4.791 12.425 1.00 80.50 186 SER A N 1
ATOM 1404 C CA . SER A 1 186 ? -9.890 6.036 11.688 1.00 80.50 186 SER A CA 1
ATOM 1405 C C . SER A 1 186 ? -8.731 6.823 12.319 1.00 80.50 186 SER A C 1
ATOM 1407 O O . SER A 1 186 ? -8.624 6.907 13.543 1.00 80.50 186 SER A O 1
ATOM 1409 N N . GLY A 1 187 ? -7.838 7.371 11.490 1.00 71.44 187 GLY A N 1
ATOM 1410 C CA . GLY A 1 187 ? -6.683 8.179 11.914 1.00 71.44 187 GLY A CA 1
ATOM 1411 C C . GLY A 1 187 ? -5.475 7.377 12.420 1.00 71.44 187 GLY A C 1
ATOM 1412 O O . GLY A 1 187 ? -4.369 7.561 11.912 1.00 71.44 187 GLY A O 1
ATOM 1413 N N . ASP A 1 188 ? -5.680 6.440 13.348 1.00 67.69 188 ASP A N 1
ATOM 1414 C CA . ASP A 1 188 ? -4.591 5.675 13.986 1.00 67.69 188 ASP A CA 1
ATOM 1415 C C . ASP A 1 188 ? -4.119 4.471 13.158 1.00 67.69 188 ASP A C 1
ATOM 1417 O O . ASP A 1 188 ? -3.131 3.815 13.499 1.00 67.69 188 ASP A O 1
ATOM 1421 N N . LYS A 1 189 ? -4.849 4.132 12.083 1.00 78.00 189 LYS A N 1
ATOM 1422 C CA . LYS A 1 189 ? -4.602 2.975 11.201 1.00 78.00 189 LYS A CA 1
ATOM 1423 C C . LYS A 1 189 ? -4.460 1.637 11.953 1.00 78.00 189 LYS A C 1
ATOM 1425 O O . LYS A 1 189 ? -3.939 0.661 11.409 1.00 78.00 189 LYS A O 1
ATOM 1430 N N . LYS A 1 190 ? -4.936 1.554 13.201 1.00 87.31 190 LYS A N 1
ATOM 1431 C CA . LYS A 1 190 ? -4.902 0.327 14.002 1.00 87.31 190 LYS A CA 1
ATOM 1432 C C . LYS A 1 190 ? -5.836 -0.700 13.377 1.00 87.31 190 LYS A C 1
ATOM 1434 O O . LYS A 1 190 ? -7.027 -0.442 13.235 1.00 87.31 190 LYS A O 1
ATOM 1439 N N . TYR A 1 191 ? -5.303 -1.870 13.039 1.00 89.00 191 TYR A N 1
ATOM 1440 C CA . TYR A 1 191 ? -6.096 -2.978 12.514 1.00 89.00 191 TYR A CA 1
ATOM 1441 C C . TYR A 1 191 ? -7.110 -3.469 13.557 1.00 89.00 191 TYR A C 1
ATOM 1443 O O . TYR A 1 191 ? -6.738 -3.791 14.688 1.00 89.00 191 TYR A O 1
ATOM 1451 N N . ILE A 1 192 ? -8.382 -3.516 13.162 1.00 93.19 192 ILE A N 1
ATOM 1452 C CA . ILE A 1 192 ? -9.501 -3.958 14.002 1.00 93.19 192 ILE A CA 1
ATOM 1453 C C . ILE A 1 192 ? -9.942 -5.364 13.607 1.00 93.19 192 ILE A C 1
ATOM 1455 O O . ILE A 1 192 ? -10.167 -6.206 14.473 1.00 93.19 192 ILE A O 1
ATOM 1459 N N . GLY A 1 193 ? -10.037 -5.637 12.306 1.00 91.31 193 GLY A N 1
ATOM 1460 C CA . GLY A 1 193 ? -10.483 -6.931 11.809 1.00 91.31 193 GLY A CA 1
ATOM 1461 C C . GLY A 1 193 ? -10.594 -6.984 10.292 1.00 91.31 193 GLY A C 1
ATOM 1462 O O . GLY A 1 193 ? -10.225 -6.042 9.585 1.00 91.31 193 GLY A O 1
ATOM 1463 N N . HIS A 1 194 ? -11.124 -8.100 9.802 1.00 90.69 194 HIS A N 1
ATOM 1464 C CA . HIS A 1 194 ? -11.492 -8.285 8.405 1.00 90.69 194 HIS A CA 1
ATOM 1465 C C . HIS A 1 194 ? -12.857 -8.965 8.291 1.00 90.69 194 HIS A C 1
ATOM 1467 O O . HIS A 1 194 ? -13.329 -9.574 9.250 1.00 90.69 194 HIS A O 1
ATOM 1473 N N . PHE A 1 195 ? -13.480 -8.855 7.123 1.00 87.12 195 PHE A N 1
ATOM 1474 C CA . PHE A 1 195 ? -14.728 -9.539 6.788 1.00 87.12 195 PHE A CA 1
ATOM 1475 C C . PHE A 1 195 ? -14.764 -9.864 5.290 1.00 87.12 195 PHE A C 1
ATOM 1477 O O . PHE A 1 195 ? -14.106 -9.195 4.482 1.00 87.12 195 PHE A O 1
ATOM 1484 N N . PHE A 1 196 ? -15.515 -10.896 4.914 1.00 84.69 196 PHE A N 1
ATOM 1485 C CA . PHE A 1 196 ? -15.624 -11.339 3.526 1.00 84.69 196 PHE A CA 1
ATOM 1486 C C . PHE A 1 196 ? -16.902 -10.828 2.856 1.00 84.69 196 PHE A C 1
ATOM 1488 O O . PHE A 1 196 ? -17.759 -10.190 3.468 1.00 84.69 196 PHE A O 1
ATOM 1495 N N . ARG A 1 197 ? -17.017 -11.088 1.553 1.00 77.62 197 ARG A N 1
ATOM 1496 C CA . ARG A 1 197 ? -18.209 -10.780 0.757 1.00 77.62 197 ARG A CA 1
ATOM 1497 C C . ARG A 1 197 ? -19.451 -11.447 1.361 1.00 77.62 197 ARG A C 1
ATOM 1499 O O . ARG A 1 197 ? -19.499 -12.669 1.453 1.00 77.62 197 ARG A O 1
ATOM 1506 N N . GLY A 1 198 ? -20.468 -10.651 1.690 1.00 72.44 198 GLY A N 1
ATOM 1507 C CA . GLY A 1 198 ? -21.724 -11.137 2.275 1.00 72.44 198 GLY A CA 1
ATOM 1508 C C . GLY A 1 198 ? -21.679 -11.332 3.793 1.00 72.44 198 GLY A C 1
ATOM 1509 O O . GLY A 1 198 ? -22.731 -11.517 4.405 1.00 72.44 198 GLY A O 1
ATOM 1510 N N . ASP A 1 199 ? -20.500 -11.214 4.407 1.00 82.19 199 ASP A N 1
ATOM 1511 C CA . ASP A 1 199 ? -20.376 -11.186 5.857 1.00 82.19 199 ASP A CA 1
ATOM 1512 C C . ASP A 1 199 ? -20.704 -9.798 6.409 1.00 82.19 199 ASP A C 1
ATOM 1514 O O . ASP A 1 199 ? -20.688 -8.770 5.725 1.00 82.19 199 ASP A O 1
ATOM 1518 N N . ASN A 1 200 ? -20.985 -9.773 7.705 1.00 90.38 200 ASN A N 1
ATOM 1519 C CA . ASN A 1 200 ? -21.085 -8.556 8.485 1.00 90.38 200 ASN A CA 1
ATOM 1520 C C . ASN A 1 200 ? -20.169 -8.660 9.703 1.00 90.38 200 ASN A C 1
ATOM 1522 O O . ASN A 1 200 ? -19.906 -9.752 10.206 1.00 90.38 200 ASN A O 1
ATOM 1526 N N . ILE A 1 201 ? -19.687 -7.516 10.181 1.00 94.00 201 ILE A N 1
ATOM 1527 C CA . ILE A 1 201 ? -18.826 -7.449 11.362 1.00 94.00 201 ILE A CA 1
ATOM 1528 C C . ILE A 1 201 ? -19.454 -6.540 12.414 1.00 94.00 201 ILE A C 1
ATOM 1530 O O . ILE A 1 201 ? -19.885 -5.420 12.129 1.00 94.00 201 ILE A O 1
ATOM 1534 N N . GLY A 1 202 ? -19.536 -7.045 13.644 1.00 95.50 202 GLY A N 1
ATOM 1535 C CA . GLY A 1 202 ? -19.941 -6.258 14.802 1.00 95.50 202 GLY A CA 1
ATOM 1536 C C . GLY A 1 202 ? -18.783 -5.383 15.273 1.00 95.50 202 GLY A C 1
ATOM 1537 O O . GLY A 1 202 ? -17.703 -5.896 15.554 1.00 95.50 202 GLY A O 1
ATOM 1538 N N . LEU A 1 203 ? -19.009 -4.077 15.378 1.00 95.31 203 LEU A N 1
ATOM 1539 C CA . LEU A 1 203 ? -17.997 -3.099 15.777 1.00 95.31 203 LEU A CA 1
ATOM 1540 C C . LEU A 1 203 ? -18.534 -2.227 16.911 1.00 95.31 203 LEU A C 1
ATOM 1542 O O . LEU A 1 203 ? -19.724 -1.913 16.961 1.00 95.31 203 LEU A O 1
ATOM 1546 N N . PHE A 1 204 ? -17.670 -1.826 17.841 1.00 96.06 204 PHE A N 1
ATOM 1547 C CA . PHE A 1 204 ? -18.056 -0.821 18.831 1.00 96.06 204 PHE A CA 1
ATOM 1548 C C . PHE A 1 204 ? -18.298 0.536 18.152 1.00 96.06 204 PHE A C 1
ATOM 1550 O O . PHE A 1 204 ? -17.728 0.787 17.087 1.00 96.06 204 PHE A O 1
ATOM 1557 N N . PRO A 1 205 ? -19.127 1.415 18.739 1.00 96.94 205 PRO A N 1
ATOM 1558 C CA . PRO A 1 205 ? -19.361 2.734 18.176 1.00 96.94 205 PRO A CA 1
ATOM 1559 C C . PRO A 1 205 ? -18.060 3.519 17.993 1.00 96.94 205 PRO A C 1
ATOM 1561 O O . PRO A 1 205 ? -17.195 3.498 18.870 1.00 96.94 205 PRO A O 1
ATOM 1564 N N . GLY A 1 206 ? -17.922 4.192 16.855 1.00 94.38 206 GLY A N 1
ATOM 1565 C CA . GLY A 1 206 ? -16.703 4.903 16.476 1.00 94.38 206 GLY A CA 1
ATOM 1566 C C . GLY A 1 206 ? -16.604 5.117 14.968 1.00 94.38 206 GLY A C 1
ATOM 1567 O O . GLY A 1 206 ? -17.497 4.722 14.222 1.00 94.38 206 GLY A O 1
ATOM 1568 N N . ASN A 1 207 ? -15.503 5.728 14.531 1.00 93.75 207 ASN A N 1
ATOM 1569 C CA . ASN A 1 207 ? -15.210 5.956 13.118 1.00 93.75 207 ASN A CA 1
ATOM 1570 C C . ASN A 1 207 ? -14.122 5.002 12.629 1.00 93.75 207 ASN A C 1
ATOM 1572 O O . ASN A 1 207 ? -13.096 4.817 13.293 1.00 93.75 207 ASN A O 1
ATOM 1576 N N . TYR A 1 208 ? -14.328 4.439 11.444 1.00 93.69 208 TYR A N 1
ATOM 1577 C CA . TYR A 1 208 ? -13.458 3.416 10.877 1.00 93.69 208 TYR A CA 1
ATOM 1578 C C . TYR A 1 208 ? -13.094 3.720 9.429 1.00 93.69 208 TYR A C 1
ATOM 1580 O O . TYR A 1 208 ? -13.875 4.307 8.686 1.00 93.69 208 TYR A O 1
ATOM 1588 N N . ASP A 1 209 ? -11.923 3.250 9.020 1.00 91.94 209 ASP A N 1
ATOM 1589 C CA . ASP A 1 209 ? -11.520 3.194 7.622 1.00 91.94 209 ASP A CA 1
ATOM 1590 C C . ASP A 1 209 ? -11.725 1.765 7.110 1.00 91.94 209 ASP A C 1
ATOM 1592 O O . ASP A 1 209 ? -11.162 0.804 7.651 1.00 91.94 209 ASP A O 1
ATOM 1596 N N . VAL A 1 210 ? -12.553 1.618 6.076 1.00 91.94 210 VAL A N 1
ATOM 1597 C CA . VAL A 1 210 ? -12.954 0.317 5.526 1.00 91.94 210 VAL A CA 1
ATOM 1598 C C . VAL A 1 210 ? -12.314 0.124 4.159 1.00 91.94 210 VAL A C 1
ATOM 1600 O O . VAL A 1 210 ? -12.558 0.902 3.241 1.00 91.94 210 VAL A O 1
ATOM 1603 N N . TYR A 1 211 ? -11.509 -0.926 4.016 1.00 89.31 211 TYR A N 1
ATOM 1604 C CA . TYR A 1 211 ? -10.820 -1.266 2.775 1.00 89.31 211 TYR A CA 1
ATOM 1605 C C . TYR A 1 211 ? -11.547 -2.399 2.059 1.00 89.31 211 TYR A C 1
ATOM 1607 O O . TYR A 1 211 ? -11.647 -3.502 2.601 1.00 89.31 211 TYR A O 1
ATOM 1615 N N . ILE A 1 212 ? -11.989 -2.137 0.833 1.00 89.06 212 ILE A N 1
ATOM 1616 C CA . ILE A 1 212 ? -12.689 -3.069 -0.051 1.00 89.06 212 ILE A CA 1
ATOM 1617 C C . ILE A 1 212 ? -11.883 -3.173 -1.342 1.00 89.06 212 ILE A C 1
ATOM 1619 O O . ILE A 1 212 ? -11.795 -2.199 -2.083 1.00 89.06 212 ILE A O 1
ATOM 1623 N N . TYR A 1 213 ? -11.260 -4.331 -1.588 1.00 84.12 213 TYR A N 1
ATOM 1624 C CA . TYR A 1 213 ? -10.404 -4.549 -2.769 1.00 84.12 213 TYR A CA 1
ATOM 1625 C C . TYR A 1 213 ? -9.362 -3.430 -2.988 1.00 84.12 213 TYR A C 1
ATOM 1627 O O . TYR A 1 213 ? -9.211 -2.908 -4.084 1.00 84.12 213 TYR A O 1
ATOM 1635 N N . GLY A 1 214 ? -8.704 -2.986 -1.911 1.00 80.69 214 GLY A N 1
ATOM 1636 C CA . GLY A 1 214 ? -7.715 -1.899 -1.953 1.00 80.69 214 GLY A CA 1
ATOM 1637 C C . GLY A 1 214 ? -8.305 -0.480 -1.971 1.00 80.69 214 GLY A C 1
ATOM 1638 O O . GLY A 1 214 ? -7.610 0.468 -1.607 1.00 80.69 214 GLY A O 1
ATOM 1639 N N . ALA A 1 215 ? -9.589 -0.310 -2.302 1.00 87.44 215 ALA A N 1
ATOM 1640 C CA . ALA A 1 215 ? -10.280 0.974 -2.213 1.00 87.44 215 ALA A CA 1
ATOM 1641 C C . ALA A 1 215 ? -10.699 1.260 -0.766 1.00 87.44 215 ALA A C 1
ATOM 1643 O O . ALA A 1 215 ? -11.130 0.358 -0.052 1.00 87.44 215 ALA A O 1
ATOM 1644 N N . ILE A 1 216 ? -10.595 2.515 -0.331 1.00 87.69 216 ILE A N 1
ATOM 1645 C CA . ILE A 1 216 ? -10.921 2.933 1.038 1.00 87.69 216 ILE A CA 1
ATOM 1646 C C . ILE A 1 216 ? -12.223 3.736 1.074 1.00 87.69 216 ILE A C 1
ATOM 1648 O O . ILE A 1 216 ? -12.403 4.683 0.310 1.00 87.69 216 ILE A O 1
ATOM 1652 N N . VAL A 1 217 ? -13.098 3.392 2.016 1.00 90.00 217 VAL A N 1
ATOM 1653 C CA . VAL A 1 217 ? -14.161 4.273 2.502 1.00 90.00 217 VAL A CA 1
ATOM 1654 C C . VAL A 1 217 ? -13.720 4.797 3.859 1.00 90.00 217 VAL A C 1
ATOM 1656 O O . VAL A 1 217 ? -13.668 4.049 4.837 1.00 90.00 217 VAL A O 1
ATOM 1659 N N . SER A 1 218 ? -13.322 6.066 3.892 1.00 89.94 218 SER A N 1
ATOM 1660 C CA . SER A 1 218 ? -12.791 6.696 5.098 1.00 89.94 218 SER A CA 1
ATOM 1661 C C . SER A 1 218 ? -13.893 7.181 6.028 1.00 89.94 218 SER A C 1
ATOM 1663 O O . SER A 1 218 ? -14.962 7.588 5.569 1.00 89.94 218 SER A O 1
ATOM 1665 N N . ASN A 1 219 ? -13.580 7.218 7.324 1.00 90.69 219 ASN A N 1
ATOM 1666 C CA . ASN A 1 219 ? -14.430 7.819 8.353 1.00 90.69 219 ASN A CA 1
ATOM 1667 C C . ASN A 1 219 ? -15.882 7.289 8.354 1.00 90.69 219 ASN A C 1
ATOM 1669 O O . ASN A 1 219 ? -16.841 8.050 8.469 1.00 90.69 219 ASN A O 1
ATOM 1673 N N . VAL A 1 220 ? -16.036 5.973 8.204 1.00 94.38 220 VAL A N 1
ATOM 1674 C CA . VAL A 1 220 ? -17.319 5.274 8.301 1.00 94.38 220 VAL A CA 1
ATOM 1675 C C . VAL A 1 220 ? -17.760 5.253 9.757 1.00 94.38 220 VAL A C 1
ATOM 1677 O O . VAL A 1 220 ? -17.118 4.621 10.601 1.00 94.38 220 VAL A O 1
ATOM 1680 N N . GLU A 1 221 ? -18.872 5.920 10.040 1.00 95.81 221 GLU A N 1
ATOM 1681 C CA . GLU A 1 221 ? -19.460 5.946 11.372 1.00 95.81 221 GLU A CA 1
ATOM 1682 C C . GLU A 1 221 ? -20.203 4.637 11.678 1.00 95.81 221 GLU A C 1
ATOM 1684 O O . GLU A 1 221 ? -21.087 4.189 10.939 1.00 95.81 221 GLU A O 1
ATOM 1689 N N . ILE A 1 222 ? -19.867 4.037 12.817 1.00 97.25 222 ILE A N 1
ATOM 1690 C CA . ILE A 1 222 ? -20.616 2.938 13.416 1.00 97.25 222 ILE A CA 1
ATOM 1691 C C . ILE A 1 222 ? -21.296 3.454 14.677 1.00 97.25 222 ILE A C 1
ATOM 1693 O O . ILE A 1 222 ? -20.648 3.992 15.575 1.00 97.25 222 ILE A O 1
ATOM 1697 N N . GLN A 1 223 ? -22.603 3.219 14.777 1.00 96.44 223 GLN A N 1
ATOM 1698 C CA . GLN A 1 223 ? -23.406 3.561 15.946 1.00 96.44 223 GLN A CA 1
ATOM 1699 C C . GLN A 1 223 ? -24.010 2.314 16.593 1.00 96.44 223 GLN A C 1
ATOM 1701 O O . GLN A 1 223 ? -24.322 1.319 15.936 1.00 96.44 223 GLN A O 1
ATOM 1706 N N . LYS A 1 224 ? -24.219 2.378 17.909 1.00 96.81 224 LYS A N 1
ATOM 1707 C CA . LYS A 1 224 ? -24.826 1.287 18.679 1.00 96.81 224 LYS A CA 1
ATOM 1708 C C . LYS A 1 224 ? -26.235 0.977 18.163 1.00 96.81 224 LYS A C 1
ATOM 1710 O O . LYS A 1 224 ? -27.074 1.872 18.081 1.00 96.81 224 LYS A O 1
ATOM 1715 N N . GLY A 1 225 ? -26.513 -0.301 17.897 1.00 96.31 225 GLY A N 1
ATOM 1716 C CA . GLY A 1 225 ? -27.833 -0.763 17.445 1.00 96.31 225 GLY A CA 1
ATOM 1717 C C . GLY A 1 225 ? -28.212 -0.321 16.024 1.00 96.31 225 GLY A C 1
ATOM 1718 O O . GLY A 1 225 ? -29.382 -0.421 15.643 1.00 96.31 225 GLY A O 1
ATOM 1719 N N . MET A 1 226 ? -27.241 0.177 15.254 1.00 97.81 226 MET A N 1
ATOM 1720 C CA . MET A 1 226 ? -27.401 0.524 13.846 1.00 97.81 226 MET A CA 1
ATOM 1721 C C . MET A 1 226 ? -26.655 -0.479 12.964 1.00 97.81 226 MET A C 1
ATOM 1723 O O . MET A 1 226 ? -25.589 -0.989 13.319 1.00 97.81 226 MET A O 1
ATOM 1727 N N . GLU A 1 227 ? -27.221 -0.720 11.792 1.00 97.56 227 GLU A N 1
ATOM 1728 C CA . GLU A 1 227 ? -26.538 -1.309 10.652 1.00 97.56 227 GLU A CA 1
ATOM 1729 C C . GLU A 1 227 ? -26.005 -0.185 9.769 1.00 97.56 227 GLU A C 1
ATOM 1731 O O . GLU A 1 227 ? -26.767 0.684 9.351 1.00 97.56 227 GLU A O 1
ATOM 1736 N N . THR A 1 228 ? -24.710 -0.218 9.483 1.00 97.38 228 THR A N 1
ATOM 1737 C CA . THR A 1 228 ? -24.032 0.684 8.555 1.00 97.38 228 THR A CA 1
ATOM 1738 C C . THR A 1 228 ? -23.692 -0.109 7.297 1.00 97.38 228 THR A C 1
ATOM 1740 O O . THR A 1 228 ? -22.803 -0.962 7.326 1.00 97.38 228 THR A O 1
ATOM 1743 N N . ARG A 1 229 ? -24.403 0.136 6.192 1.00 96.06 229 ARG A N 1
ATOM 1744 C CA . ARG A 1 229 ? -24.152 -0.515 4.898 1.00 96.06 229 ARG A CA 1
ATOM 1745 C C . ARG A 1 229 ? -23.257 0.368 4.041 1.00 96.06 229 ARG A C 1
ATOM 1747 O O . ARG A 1 229 ? -23.638 1.490 3.717 1.00 96.06 229 ARG A O 1
ATOM 1754 N N . ILE A 1 230 ? -22.098 -0.149 3.640 1.00 95.06 230 ILE A N 1
ATOM 1755 C CA . ILE A 1 230 ? -21.275 0.486 2.608 1.00 95.06 230 ILE A CA 1
ATOM 1756 C C . ILE A 1 230 ? -21.974 0.320 1.262 1.00 95.06 230 ILE A C 1
ATOM 1758 O O . ILE A 1 230 ? -22.336 -0.798 0.888 1.00 95.06 230 ILE A O 1
ATOM 1762 N N . LYS A 1 231 ? -22.148 1.426 0.539 1.00 94.31 231 LYS A N 1
ATOM 1763 C CA . LYS A 1 231 ? -22.684 1.399 -0.820 1.00 94.31 231 LYS A CA 1
ATOM 1764 C C . LYS A 1 231 ? -21.592 0.945 -1.772 1.00 94.31 231 LYS A C 1
ATOM 1766 O O . LYS A 1 231 ? -20.501 1.522 -1.787 1.00 94.31 231 LYS A O 1
ATOM 1771 N N . ALA A 1 232 ? -21.883 -0.078 -2.559 1.00 93.38 232 ALA A N 1
ATOM 1772 C CA . ALA A 1 232 ? -20.906 -0.722 -3.422 1.00 93.38 232 ALA A CA 1
ATOM 1773 C C . ALA A 1 232 ? -21.580 -1.307 -4.665 1.00 93.38 232 ALA A C 1
ATOM 1775 O O . ALA A 1 232 ? -22.748 -1.689 -4.615 1.00 93.38 232 ALA A O 1
ATOM 1776 N N . GLY A 1 233 ? -20.831 -1.382 -5.759 1.00 93.88 233 GLY A N 1
ATOM 1777 C CA . GLY A 1 233 ? -21.232 -2.024 -7.009 1.00 93.88 233 GLY A CA 1
ATOM 1778 C C . GLY A 1 233 ? -20.193 -3.040 -7.466 1.00 93.88 233 GLY A C 1
ATOM 1779 O O . GLY A 1 233 ? -19.246 -3.354 -6.735 1.00 93.88 233 GLY A O 1
ATOM 1780 N N . VAL A 1 234 ? -20.363 -3.549 -8.681 1.00 95.19 234 VAL A N 1
ATOM 1781 C CA . VAL A 1 234 ? -19.454 -4.524 -9.295 1.00 95.19 234 VAL A CA 1
ATOM 1782 C C . VAL A 1 234 ? -18.824 -3.941 -10.547 1.00 95.19 234 VAL A C 1
ATOM 1784 O O . VAL A 1 234 ? -19.519 -3.451 -11.423 1.00 95.19 234 VAL A O 1
ATOM 1787 N N . LEU A 1 235 ? -17.505 -4.041 -10.648 1.00 95.12 235 LEU A N 1
ATOM 1788 C CA . LEU A 1 235 ? -16.763 -3.880 -11.890 1.00 95.12 235 LEU A CA 1
ATOM 1789 C C . LEU A 1 235 ? -16.609 -5.251 -12.552 1.00 95.12 235 LEU A C 1
ATOM 1791 O O . LEU A 1 235 ? -15.959 -6.128 -11.978 1.00 95.12 235 LEU A O 1
ATOM 1795 N N . ASN A 1 236 ? -17.193 -5.441 -13.731 1.00 96.38 236 ASN A N 1
ATOM 1796 C CA . ASN A 1 236 ? -17.073 -6.669 -14.511 1.00 96.38 236 ASN A CA 1
ATOM 1797 C C . ASN A 1 236 ? -16.055 -6.479 -15.641 1.00 96.38 236 ASN A C 1
ATOM 1799 O O . ASN A 1 236 ? -16.343 -5.823 -16.636 1.00 96.38 236 ASN A O 1
ATOM 1803 N N . LEU A 1 237 ? -14.868 -7.052 -15.455 1.00 94.88 237 LEU A N 1
ATOM 1804 C CA . LEU A 1 237 ? -13.789 -7.099 -16.436 1.00 94.88 237 LEU A CA 1
ATOM 1805 C C . LEU A 1 237 ? -14.019 -8.299 -17.353 1.00 94.88 237 LEU A C 1
ATOM 1807 O O . LEU A 1 237 ? -13.960 -9.447 -16.895 1.00 94.88 237 LEU A O 1
ATOM 1811 N N . THR A 1 238 ? -14.290 -8.043 -18.626 1.00 94.12 238 THR A N 1
ATOM 1812 C CA . THR A 1 238 ? -14.814 -9.077 -19.536 1.00 94.12 238 THR A CA 1
ATOM 1813 C C . THR A 1 238 ? -13.743 -9.840 -20.316 1.00 94.12 238 THR A C 1
ATOM 1815 O O . THR A 1 238 ? -13.990 -10.969 -20.751 1.00 94.12 238 THR A O 1
ATOM 1818 N N . ASP A 1 239 ? -12.541 -9.281 -20.458 1.00 92.56 239 ASP A N 1
ATOM 1819 C CA . ASP A 1 239 ? -11.459 -9.873 -21.243 1.00 92.56 239 ASP A CA 1
ATOM 1820 C C . ASP A 1 239 ? -10.290 -10.387 -20.379 1.00 92.56 239 ASP A C 1
ATOM 1822 O O . ASP A 1 239 ? -10.229 -10.198 -19.165 1.00 92.56 239 ASP A O 1
ATOM 1826 N N . ALA A 1 240 ? -9.346 -11.091 -21.011 1.00 92.00 240 ALA A N 1
ATOM 1827 C CA . ALA A 1 240 ? -8.192 -11.697 -20.343 1.00 92.00 240 ALA A CA 1
ATOM 1828 C C . ALA A 1 240 ? -6.963 -10.768 -20.229 1.00 92.00 240 ALA A C 1
ATOM 1830 O O . ALA A 1 240 ? -5.821 -11.254 -20.215 1.00 92.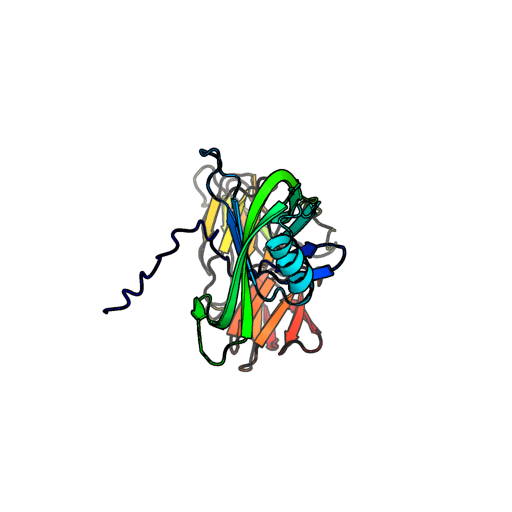00 240 ALA A O 1
ATOM 1831 N N . LEU A 1 241 ? -7.165 -9.447 -20.190 1.00 91.75 241 LEU A N 1
ATOM 1832 C CA . LEU A 1 241 ? -6.093 -8.453 -20.134 1.00 91.75 241 LEU A CA 1
ATOM 1833 C C . LEU A 1 241 ? -5.706 -8.073 -18.701 1.00 91.75 241 LEU 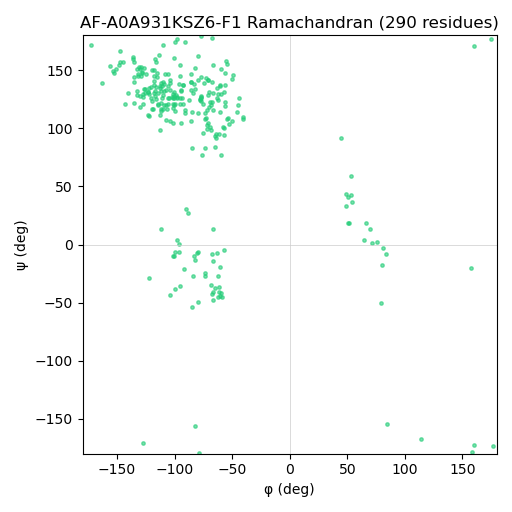A C 1
ATOM 1835 O O . LEU A 1 241 ? -6.283 -8.526 -17.707 1.00 91.75 241 LEU A O 1
ATOM 1839 N N . LEU A 1 242 ? -4.646 -7.266 -18.610 1.00 88.25 242 LEU A N 1
ATOM 1840 C CA . LEU A 1 242 ? -4.163 -6.691 -17.365 1.00 88.25 242 LEU A CA 1
ATOM 1841 C C . LEU A 1 242 ? -4.794 -5.315 -17.153 1.00 88.25 242 LEU A C 1
ATOM 1843 O O . LEU A 1 242 ? -4.562 -4.394 -17.937 1.00 88.25 242 LEU A O 1
ATOM 1847 N N . TYR A 1 243 ? -5.512 -5.161 -16.050 1.00 90.19 243 TYR A N 1
ATOM 1848 C CA . TYR A 1 243 ? -6.179 -3.929 -15.662 1.00 90.19 243 TYR A CA 1
ATOM 1849 C C . TYR A 1 243 ? -5.494 -3.310 -14.452 1.00 90.19 243 TYR A C 1
ATOM 1851 O O . TYR A 1 243 ? -5.126 -4.003 -13.501 1.00 90.19 243 TYR A O 1
ATOM 1859 N N . ARG A 1 244 ? -5.358 -1.987 -14.461 1.00 89.69 244 ARG A N 1
ATOM 1860 C CA . ARG A 1 244 ? -4.993 -1.191 -13.287 1.00 89.69 244 ARG A CA 1
ATOM 1861 C C . ARG A 1 244 ? -6.164 -0.307 -12.929 1.00 89.69 244 ARG A C 1
ATOM 1863 O O . ARG A 1 244 ? -6.569 0.512 -13.749 1.00 89.69 244 ARG A O 1
ATOM 1870 N N . VAL A 1 245 ? -6.669 -0.465 -11.712 1.00 88.62 245 VAL A N 1
ATOM 1871 C CA . VAL A 1 245 ? -7.749 0.369 -11.188 1.00 88.62 245 VAL A CA 1
ATOM 1872 C C . VAL A 1 245 ? -7.135 1.443 -10.303 1.00 88.62 245 VAL A C 1
ATOM 1874 O O . VAL A 1 245 ? -6.329 1.158 -9.412 1.00 88.62 245 VAL A O 1
ATOM 1877 N N . TYR A 1 246 ? -7.506 2.687 -10.560 1.00 87.00 246 TYR A N 1
ATOM 1878 C CA . TYR A 1 246 ? -7.133 3.853 -9.780 1.00 87.00 246 TYR A CA 1
ATOM 1879 C C . TYR A 1 246 ? -8.368 4.349 -9.039 1.00 87.00 246 TYR A C 1
ATOM 1881 O O . TYR A 1 246 ? -9.472 4.376 -9.578 1.00 87.00 246 TYR A O 1
ATOM 1889 N N . GLY A 1 247 ? -8.171 4.716 -7.781 1.00 82.88 247 GLY A N 1
ATOM 1890 C CA . GLY A 1 247 ? -9.228 5.183 -6.905 1.00 82.88 247 GLY A CA 1
ATOM 1891 C C . GLY A 1 247 ? -9.795 6.532 -7.348 1.00 82.88 247 GLY A C 1
ATOM 1892 O O . GLY A 1 247 ? -9.268 7.156 -8.270 1.00 82.88 247 GLY A O 1
ATOM 1893 N N . PRO A 1 248 ? -10.812 7.040 -6.639 1.00 67.88 248 PRO A N 1
ATOM 1894 C CA . PRO A 1 248 ? -11.604 8.186 -7.094 1.00 67.88 248 PRO A CA 1
ATOM 1895 C C . PRO A 1 248 ? -10.905 9.532 -7.269 1.00 67.88 248 PRO A C 1
ATOM 1897 O O . PRO A 1 248 ? -11.490 10.475 -7.788 1.00 67.88 248 PRO A O 1
ATOM 1900 N N . ASN A 1 249 ? -9.645 9.634 -6.864 1.00 65.94 249 ASN A N 1
ATOM 1901 C CA . ASN A 1 249 ? -8.802 10.808 -7.076 1.00 65.94 249 ASN A CA 1
ATOM 1902 C C . ASN A 1 249 ? -7.865 10.669 -8.297 1.00 65.94 249 ASN A C 1
ATOM 1904 O O . ASN A 1 249 ? -6.989 11.518 -8.479 1.00 65.94 249 ASN A O 1
ATOM 1908 N N . GLY A 1 250 ? -7.968 9.573 -9.063 1.00 58.88 250 GLY A N 1
ATOM 1909 C CA . GLY A 1 250 ? -7.123 9.249 -10.221 1.00 58.88 250 GLY A CA 1
ATOM 1910 C C . GLY A 1 250 ? -5.641 9.002 -9.897 1.00 58.88 250 GLY A C 1
ATOM 1911 O O . GLY A 1 250 ? -4.829 8.830 -10.802 1.00 58.88 250 GLY A O 1
ATOM 1912 N N . LYS A 1 251 ? -5.251 9.018 -8.613 1.00 57.19 251 LYS A N 1
ATOM 1913 C CA . LYS A 1 251 ? -3.843 9.042 -8.169 1.00 57.19 251 LYS A CA 1
ATOM 1914 C C . LYS A 1 251 ? -3.468 7.879 -7.260 1.00 57.19 251 LYS A C 1
ATOM 1916 O O . LYS A 1 251 ? -2.302 7.492 -7.228 1.00 57.19 251 LYS A O 1
ATOM 1921 N N . THR A 1 252 ? -4.412 7.331 -6.501 1.00 60.59 252 THR A N 1
ATOM 1922 C CA . THR A 1 252 ? -4.166 6.162 -5.649 1.00 60.59 252 THR A CA 1
ATOM 1923 C C . THR A 1 252 ? -4.463 4.894 -6.424 1.00 60.59 252 THR A C 1
ATOM 1925 O O . THR A 1 252 ? -5.610 4.643 -6.772 1.00 60.59 252 THR A O 1
ATOM 1928 N N . TRP A 1 253 ? -3.432 4.101 -6.700 1.00 61.84 253 TRP A N 1
ATOM 1929 C CA . TRP A 1 253 ? -3.596 2.762 -7.253 1.00 61.84 253 TRP A CA 1
ATOM 1930 C C . TRP A 1 253 ? -4.369 1.893 -6.255 1.00 61.84 253 TRP A C 1
ATOM 1932 O O . TRP A 1 253 ? -3.984 1.808 -5.090 1.00 61.84 253 TRP A O 1
ATOM 1942 N N . VAL A 1 254 ? -5.481 1.320 -6.710 1.00 67.94 254 VAL A N 1
ATOM 1943 C CA . VAL A 1 254 ? -6.350 0.455 -5.906 1.00 67.94 254 VAL A CA 1
ATOM 1944 C C . VAL A 1 254 ? -5.806 -0.967 -5.955 1.00 67.94 254 VAL A C 1
ATOM 1946 O O . VAL A 1 254 ? -5.521 -1.535 -4.908 1.00 67.94 254 VAL A O 1
ATOM 1949 N N . GLU A 1 255 ? -5.597 -1.508 -7.161 1.00 72.19 255 GLU A N 1
ATOM 1950 C CA . GLU A 1 255 ? -5.056 -2.856 -7.372 1.00 72.19 255 GLU A CA 1
ATOM 1951 C C . GLU A 1 255 ? -4.769 -3.097 -8.878 1.00 72.19 255 GLU A C 1
ATOM 1953 O O . GLU A 1 255 ? -5.141 -2.301 -9.752 1.00 72.19 255 GLU A O 1
ATOM 1958 N N . MET A 1 256 ? -4.109 -4.214 -9.199 1.00 81.00 256 MET A N 1
ATOM 1959 C CA . MET A 1 256 ? -3.935 -4.732 -10.558 1.00 81.00 256 MET A CA 1
ATOM 1960 C C . MET A 1 256 ? -4.608 -6.095 -10.676 1.00 81.00 256 MET A C 1
ATOM 1962 O O . MET A 1 256 ? -4.381 -6.983 -9.855 1.00 81.00 256 MET A O 1
ATOM 1966 N N . PHE A 1 257 ? -5.396 -6.269 -11.731 1.00 82.50 257 PHE A N 1
ATOM 1967 C CA . PHE A 1 257 ? -6.184 -7.471 -11.966 1.00 82.50 257 PHE A CA 1
ATOM 1968 C C . PHE A 1 257 ? -5.863 -8.055 -13.332 1.00 82.50 257 PHE A C 1
ATOM 1970 O O . PHE A 1 257 ? -5.602 -7.322 -14.281 1.00 82.50 257 PHE A O 1
ATOM 1977 N N . LYS A 1 258 ? -5.920 -9.380 -13.439 1.00 87.31 258 LYS A N 1
ATOM 1978 C CA . LYS A 1 258 ? -5.999 -10.061 -14.727 1.00 87.31 258 LYS A CA 1
ATOM 1979 C C . LYS A 1 258 ? -7.427 -10.575 -14.883 1.00 87.31 258 LYS A C 1
ATOM 1981 O O . LYS A 1 258 ? -7.875 -11.307 -14.001 1.00 87.31 258 LYS A O 1
ATOM 1986 N N . GLY A 1 259 ? -8.129 -10.152 -15.931 1.00 88.75 259 GLY A N 1
ATOM 1987 C CA . GLY A 1 259 ? -9.491 -10.616 -16.199 1.00 88.75 259 GLY A CA 1
ATOM 1988 C C . GLY A 1 259 ? -9.535 -12.013 -16.853 1.00 88.75 259 GLY A C 1
ATOM 1989 O O . GLY A 1 259 ? -8.476 -12.621 -17.075 1.00 88.75 259 GLY A O 1
ATOM 1990 N N . PRO A 1 260 ? -10.737 -12.543 -17.158 1.00 93.69 260 PRO A N 1
ATOM 1991 C CA . PRO A 1 260 ? -12.042 -11.962 -16.830 1.00 93.69 260 PRO A CA 1
ATOM 1992 C C . PRO A 1 260 ? -12.356 -12.090 -15.333 1.00 93.69 260 PRO A C 1
ATOM 1994 O O . PRO A 1 260 ? -11.987 -13.085 -14.703 1.00 93.69 260 PRO A O 1
ATOM 1997 N N . LYS A 1 261 ? -13.000 -11.075 -14.743 1.00 93.56 261 LYS A N 1
ATOM 1998 C CA . LYS A 1 261 ? -13.208 -10.990 -13.289 1.00 93.56 261 LYS A CA 1
ATOM 1999 C C . LYS A 1 261 ? -14.302 -9.993 -12.898 1.00 93.56 261 LYS A C 1
ATOM 2001 O O . LYS A 1 261 ? -14.318 -8.873 -13.392 1.00 93.56 261 LYS A O 1
ATOM 2006 N N . LYS A 1 262 ? -15.137 -10.350 -11.918 1.00 94.56 262 LYS A N 1
ATOM 2007 C CA . LYS A 1 262 ? -16.098 -9.437 -11.275 1.00 94.56 262 LYS A CA 1
ATOM 2008 C C . LYS A 1 262 ? -15.558 -8.963 -9.932 1.00 94.56 262 LYS A C 1
ATOM 2010 O O . LYS A 1 262 ? -15.196 -9.792 -9.107 1.00 94.56 262 LYS A O 1
ATOM 2015 N N . ILE A 1 263 ? -15.488 -7.661 -9.683 1.00 92.50 263 ILE A N 1
ATOM 2016 C CA . ILE A 1 263 ? -14.821 -7.087 -8.503 1.00 92.50 263 ILE A CA 1
ATOM 2017 C C . ILE A 1 263 ? -15.784 -6.151 -7.791 1.00 92.50 263 ILE A C 1
ATOM 2019 O O . ILE A 1 263 ? -16.316 -5.234 -8.404 1.00 92.50 263 ILE A O 1
ATOM 2023 N N . GLY A 1 264 ? -15.985 -6.350 -6.491 1.00 92.44 264 GLY A N 1
ATOM 2024 C CA . GLY A 1 264 ? -16.768 -5.419 -5.685 1.00 92.44 264 GLY A CA 1
ATOM 2025 C C . GLY A 1 264 ? -15.972 -4.163 -5.344 1.00 92.44 264 GLY A C 1
ATOM 2026 O O . GLY A 1 264 ? -14.884 -4.269 -4.779 1.00 92.44 264 GLY A O 1
ATOM 2027 N N . LEU A 1 265 ? -16.520 -2.986 -5.634 1.00 92.44 265 LEU A N 1
ATOM 2028 C CA . LEU A 1 265 ? -15.906 -1.698 -5.309 1.00 92.44 265 LEU A CA 1
ATOM 2029 C C . LEU A 1 265 ? -16.925 -0.772 -4.629 1.00 92.44 265 LEU A C 1
ATOM 2031 O O . LEU A 1 265 ? -18.111 -0.827 -4.962 1.00 92.44 265 LEU A O 1
ATOM 2035 N N . PRO A 1 266 ? -16.497 0.091 -3.690 1.00 92.88 266 PRO A N 1
ATOM 2036 C CA . PRO A 1 266 ? -17.340 1.170 -3.183 1.00 92.88 266 PRO A CA 1
ATOM 2037 C C . PRO A 1 266 ? -17.890 2.051 -4.309 1.00 92.88 266 PRO A C 1
ATOM 2039 O O . PRO A 1 266 ? -17.281 2.170 -5.371 1.00 92.88 266 PRO A O 1
ATOM 2042 N N . VAL A 1 267 ? -19.023 2.714 -4.071 1.00 93.19 267 VAL A N 1
ATOM 2043 C CA . VAL A 1 267 ? -19.533 3.710 -5.023 1.00 93.19 267 VAL A CA 1
ATOM 2044 C C . VAL A 1 267 ? -18.546 4.858 -5.213 1.00 93.19 267 VAL A C 1
ATOM 2046 O O . VAL A 1 267 ? -17.987 5.387 -4.250 1.00 93.19 267 VAL A O 1
ATOM 2049 N N . GLY A 1 268 ? -18.355 5.266 -6.463 1.00 91.12 268 GLY A N 1
ATOM 2050 C CA . GLY A 1 268 ? -17.411 6.315 -6.826 1.00 91.12 268 GLY A CA 1
ATOM 2051 C C . GLY A 1 268 ? -17.029 6.264 -8.298 1.00 91.12 268 GLY A C 1
ATOM 2052 O O . GLY A 1 268 ? -17.356 5.318 -9.011 1.00 91.12 268 GLY A O 1
ATOM 2053 N N . THR A 1 269 ? -16.327 7.294 -8.755 1.00 91.69 269 THR A N 1
ATOM 2054 C CA . THR A 1 269 ? -15.671 7.281 -10.066 1.00 91.69 269 THR A CA 1
ATOM 2055 C C . THR A 1 269 ? -14.306 6.625 -9.914 1.00 91.69 269 THR A C 1
ATOM 2057 O O . THR A 1 269 ? -13.638 6.877 -8.922 1.00 91.69 269 THR A O 1
ATOM 2060 N N . TYR A 1 270 ? -13.882 5.793 -10.854 1.00 91.56 270 TYR A N 1
ATOM 2061 C CA . TYR A 1 270 ? -12.573 5.138 -10.861 1.00 91.56 270 TYR A CA 1
ATOM 2062 C C . TYR A 1 270 ? -11.953 5.303 -12.240 1.00 91.56 270 TYR A C 1
ATOM 2064 O O . TYR A 1 270 ? -12.674 5.242 -13.231 1.00 91.56 270 TYR A O 1
ATOM 2072 N N . SER A 1 271 ? -10.634 5.455 -12.320 1.00 91.94 271 SER A N 1
ATOM 2073 C CA . SER A 1 271 ? -9.931 5.398 -13.607 1.00 91.94 271 SER A CA 1
ATOM 2074 C C . SER A 1 271 ? -9.384 3.989 -13.816 1.00 91.94 271 SER A C 1
ATOM 2076 O O . SER A 1 271 ? -8.834 3.398 -12.887 1.00 91.94 271 SER A O 1
ATOM 2078 N N . ILE A 1 272 ? -9.493 3.439 -15.022 1.00 91.69 272 ILE A N 1
ATOM 2079 C CA . ILE A 1 272 ? -8.985 2.107 -15.372 1.00 91.69 272 ILE A CA 1
ATOM 2080 C C . ILE A 1 272 ? -8.023 2.218 -16.550 1.00 91.69 272 ILE A C 1
ATOM 2082 O O . ILE A 1 272 ? -8.344 2.850 -17.550 1.00 91.69 272 ILE A O 1
ATOM 2086 N N . SER A 1 273 ? -6.848 1.594 -16.446 1.00 90.38 273 SER A N 1
ATOM 2087 C CA . SER A 1 273 ? -5.894 1.431 -17.556 1.00 90.38 273 SER A CA 1
ATOM 2088 C C . SER A 1 273 ? -5.777 -0.039 -17.950 1.00 90.38 273 SER A C 1
ATOM 2090 O O . SER A 1 273 ? -5.617 -0.901 -17.083 1.00 90.38 273 SER A O 1
ATOM 2092 N N . VAL A 1 274 ? -5.805 -0.311 -19.257 1.00 91.81 274 VAL A N 1
ATOM 2093 C CA . VAL A 1 274 ? -5.634 -1.647 -19.852 1.00 91.81 274 VAL A CA 1
ATOM 2094 C C . VAL A 1 274 ? -4.223 -1.780 -20.417 1.00 91.81 274 VAL A C 1
ATOM 2096 O O . VAL A 1 274 ? -3.795 -0.935 -21.200 1.00 91.81 274 VAL A O 1
ATOM 2099 N N . ASN A 1 275 ? -3.481 -2.827 -20.044 1.00 84.62 275 ASN A N 1
ATOM 2100 C CA . ASN A 1 275 ? -2.122 -3.125 -20.530 1.00 84.62 275 ASN A CA 1
ATOM 2101 C C . ASN A 1 275 ? -1.141 -1.932 -20.477 1.00 84.62 275 ASN A C 1
ATOM 2103 O O . ASN A 1 275 ? -0.253 -1.812 -21.319 1.00 84.62 275 ASN A O 1
ATOM 2107 N N . ASN A 1 276 ? -1.282 -1.053 -19.478 1.00 75.81 276 ASN A N 1
ATOM 2108 C CA . ASN A 1 276 ? -0.503 0.188 -19.317 1.00 75.81 276 ASN A CA 1
ATOM 2109 C C . ASN A 1 276 ? -0.757 1.246 -20.406 1.00 75.81 276 ASN A C 1
ATOM 2111 O O . ASN A 1 276 ? 0.065 2.144 -20.589 1.00 75.81 276 ASN A O 1
ATOM 2115 N N . GLY A 1 277 ? -1.869 1.128 -21.130 1.00 80.56 277 GLY A N 1
ATOM 2116 C CA . GLY A 1 277 ? -2.337 2.100 -22.107 1.00 80.56 277 GLY A CA 1
ATOM 2117 C C . GLY A 1 277 ? -3.103 3.260 -21.470 1.00 80.56 277 GLY A C 1
ATOM 2118 O O . GLY A 1 277 ? -2.939 3.576 -20.287 1.00 80.56 277 GLY A O 1
ATOM 2119 N N . GLN A 1 278 ? -3.955 3.894 -22.275 1.00 84.69 278 GLN A N 1
ATOM 2120 C CA . GLN A 1 278 ? -4.778 5.023 -21.845 1.00 84.69 278 GLN A CA 1
ATOM 2121 C C . GLN A 1 278 ? -5.706 4.650 -20.681 1.00 84.69 278 GLN A C 1
ATOM 2123 O O . GLN A 1 278 ? -6.104 3.496 -20.518 1.00 84.69 278 GLN A O 1
ATOM 2128 N N . THR A 1 279 ? -6.018 5.650 -19.860 1.00 88.31 279 THR A N 1
ATOM 2129 C CA . THR A 1 279 ? -6.967 5.539 -18.753 1.00 88.31 279 THR A CA 1
ATOM 2130 C C . THR A 1 279 ? -8.361 5.950 -19.202 1.00 88.31 279 THR A C 1
ATOM 2132 O O . THR A 1 279 ? -8.508 6.984 -19.854 1.00 88.31 279 THR A O 1
ATOM 2135 N N . GLN A 1 280 ? -9.373 5.196 -18.788 1.00 91.25 280 GLN A N 1
ATOM 2136 C CA . GLN A 1 280 ? -10.782 5.534 -18.949 1.00 91.25 280 GLN A CA 1
ATOM 2137 C C . GLN A 1 280 ? -11.454 5.617 -17.580 1.00 91.25 280 GLN A C 1
ATOM 2139 O O . GLN A 1 280 ? -11.256 4.744 -16.736 1.00 91.25 280 GLN A O 1
ATOM 2144 N N . ASP A 1 281 ? -12.264 6.651 -17.372 1.00 93.00 281 ASP A N 1
ATOM 2145 C CA . ASP A 1 281 ? -13.053 6.791 -16.155 1.00 93.00 281 ASP A CA 1
ATOM 2146 C C . ASP A 1 281 ? -14.351 5.988 -16.249 1.00 93.00 281 ASP A C 1
ATOM 2148 O O . ASP A 1 281 ? -15.044 5.999 -17.270 1.00 93.00 281 ASP A O 1
ATOM 2152 N N . ILE A 1 282 ? -14.697 5.321 -15.154 1.00 93.62 282 ILE A N 1
ATOM 2153 C CA . ILE A 1 282 ? -15.943 4.586 -14.975 1.00 93.62 282 ILE A CA 1
ATOM 2154 C C . ILE A 1 282 ? -16.619 5.005 -13.671 1.00 93.62 282 ILE A C 1
ATOM 2156 O O . ILE A 1 282 ? -15.957 5.394 -12.710 1.00 93.62 282 ILE A O 1
ATOM 2160 N N . ALA A 1 283 ? -17.943 4.897 -13.614 1.00 93.75 283 ALA A N 1
ATOM 2161 C CA . ALA A 1 283 ? -18.704 5.113 -12.389 1.00 93.75 283 ALA A CA 1
ATOM 2162 C C . ALA A 1 283 ? -19.182 3.771 -11.827 1.00 93.75 283 ALA A C 1
ATOM 2164 O O . ALA A 1 283 ? -19.851 3.003 -12.521 1.00 93.75 283 ALA A O 1
ATOM 2165 N N . ILE A 1 284 ? -18.868 3.514 -10.559 1.00 93.88 284 ILE A N 1
ATOM 2166 C CA . ILE A 1 284 ? -19.434 2.419 -9.773 1.00 93.88 284 ILE A CA 1
ATOM 2167 C C . ILE A 1 284 ? -20.613 2.968 -8.977 1.00 93.88 284 ILE A C 1
ATOM 2169 O O . ILE A 1 284 ? -20.483 3.951 -8.237 1.00 93.88 284 ILE A O 1
ATOM 2173 N N . LYS A 1 285 ? -21.767 2.321 -9.125 1.00 94.06 285 LYS A N 1
ATOM 2174 C CA . LYS A 1 285 ? -23.019 2.696 -8.465 1.00 94.06 285 LYS A CA 1
ATOM 2175 C C . LYS A 1 285 ? -23.490 1.591 -7.535 1.00 94.06 285 LYS A C 1
ATOM 2177 O O . LYS A 1 285 ? -23.077 0.443 -7.640 1.00 94.06 285 LYS A O 1
ATOM 2182 N N . ASP A 1 286 ? -24.337 1.970 -6.591 1.00 94.44 286 ASP A N 1
ATOM 2183 C CA . ASP A 1 286 ? -24.780 1.083 -5.527 1.00 94.44 286 ASP A CA 1
ATOM 2184 C C . ASP A 1 286 ? -25.664 -0.043 -6.075 1.00 94.44 286 ASP A C 1
ATOM 2186 O O . ASP A 1 286 ? -26.705 0.226 -6.668 1.00 94.44 286 ASP A O 1
ATOM 2190 N N . GLY A 1 287 ? -25.247 -1.293 -5.878 1.00 92.56 287 GLY A N 1
ATOM 2191 C CA . GLY A 1 287 ? -25.962 -2.484 -6.337 1.00 92.56 287 GLY A CA 1
ATOM 2192 C C . GLY A 1 287 ? -25.947 -2.725 -7.851 1.00 92.56 287 GLY A C 1
ATOM 2193 O O . GLY A 1 287 ? -26.541 -3.707 -8.291 1.00 92.56 287 GLY A O 1
ATOM 2194 N N . GLU A 1 288 ? -25.284 -1.877 -8.643 1.00 94.56 288 GLU A N 1
ATOM 2195 C CA . GLU A 1 288 ? -25.182 -2.031 -10.101 1.00 94.56 288 GLU A CA 1
ATOM 2196 C C . GLU A 1 288 ? -23.884 -2.746 -10.507 1.00 94.56 288 GLU A C 1
ATOM 2198 O O . GLU A 1 288 ? -22.866 -2.692 -9.807 1.00 94.56 288 GLU A O 1
ATOM 2203 N N . GLU A 1 289 ? -23.926 -3.398 -11.668 1.00 95.75 289 GLU A N 1
ATOM 2204 C CA . GLU A 1 289 ? -22.753 -3.926 -12.362 1.00 95.75 289 GLU A CA 1
ATOM 2205 C C . GLU A 1 289 ? -22.361 -2.974 -13.500 1.00 95.75 289 GLU A C 1
ATOM 2207 O O . GLU A 1 289 ? -23.204 -2.569 -14.301 1.00 95.75 289 GLU A O 1
ATOM 2212 N N . THR A 1 290 ? -21.079 -2.626 -13.562 1.00 96.06 290 THR A N 1
ATOM 2213 C CA . THR A 1 290 ? -20.469 -1.796 -14.601 1.00 96.06 290 THR A CA 1
ATOM 2214 C C . THR A 1 290 ? -19.522 -2.667 -15.420 1.00 96.06 290 THR A C 1
ATOM 2216 O O . THR A 1 290 ? -18.536 -3.179 -14.886 1.00 96.06 290 THR A O 1
ATOM 2219 N N . GLU A 1 291 ? -19.815 -2.833 -16.709 1.00 95.38 291 GLU A N 1
ATOM 2220 C CA . GLU A 1 291 ? -18.951 -3.556 -17.649 1.00 95.38 291 GLU A CA 1
ATOM 2221 C C . GLU A 1 291 ? -17.748 -2.709 -18.079 1.00 95.38 291 GLU A C 1
ATOM 2223 O O . GLU A 1 291 ? -17.861 -1.488 -18.250 1.00 95.38 291 GLU A O 1
ATOM 2228 N N . PHE A 1 292 ? -16.605 -3.375 -18.259 1.00 92.06 292 PHE A N 1
ATOM 2229 C CA . PHE A 1 292 ? -15.381 -2.802 -18.809 1.00 92.06 292 PHE A CA 1
ATOM 2230 C C . PHE A 1 292 ? -14.577 -3.834 -19.618 1.00 92.06 292 PHE A C 1
ATOM 2232 O O . PHE A 1 292 ? -14.578 -5.046 -19.271 1.00 92.06 292 PHE A O 1
#

Foldseek 3Di:
DDDPPPDPPDPAPPVPPDPQDWWKWKAAPNWIDTWPDKGFDPPPDPFGKMKTKFRCVRCVVVLVCLQVVVFFRAKMWMWIAGLQQGIKIKIFGRKHWDDKDWFFWDADPNDIGGDPPHDIMMMIMITGDDIDMDRDPPVPVPQDPDPPDDDQKDKDFAPPDDDQWFKEDEEEDPQADKDWKWKAAAPVRHTDGTDIHGDMDTDHFHFIWIQFLQETDGRQTIGGRMYMYGFKYKEAEQDQWKKWKAYQVAPRTRDIDGDRGIGIDTFHWIWMDTPNDDIDIDTIGGHYYDYD